Protein AF-0000000069643778 (afdb_homodimer)

Organism: Araneus ventricosus (NCBI:txid182803)

Foldseek 3Di:
DPPPPPPPPPCLVLVLPPVAPQPPEDWDAQPVNQWIWGWGFQWIWIAGSVVSDTPEIAHDGPGGWQYKAAQQVDRQWIWIAGQQAKIWIARRVVRDTDAIAGAVAGFNDKDQLANQQKIKTWHADPPDRFIWIWIFRTDRYYTDDIDTWDTGADSDPVQWDADPRRQWIWGDDDPDIDIGGDPPPPPDD/DPPPPPPPPPCLVLVLVPPAPQDPEDWDAQPVNQWIWGWGFQWIWIAGSVVSDTPEIAHDGPGGWQYKAAQQVDRQWIWIAGQQAKIWIARRVVRDTDAIFGAVAGFNDKDQLANAQKIKTWHADPPDRFIWIWIFRTDGHYTDDIDTWDTGADSDPVQWDADPRRQWIWGDDDPDIDIGGDPPPPPDD

pLDDT: mean 82.42, std 18.96, range [26.95, 98.38]

Nearest PDB structures (foldseek):
  7mqa-assembly1_LH  TM=8.526E-01  e=4.673E-12  Homo sapiens
  8qzs-assembly1_E  TM=6.516E-01  e=5.792E-07  Homo sapiens
  6sfb-assembly1_A  TM=6.453E-01  e=9.232E-05  Homo sapiens
  6v3x-assembly1_A  TM=5.520E-01  e=7.474E-05  Homo sapiens
  6u4y-assembly1_E  TM=5.369E-01  e=1.026E-04  Homo sapiens

Secondary structure (DSSP, 8-state):
--------EEEEEEEE---S---SPPPEE-TTSSEEEEEETTEEEEEETTT--EEEEEE--SS-EEEEEE-TT-TTEEEEEETTSEEEEEETTTTEEEEEEE-SS--SEEE--SSSSEEEEEEEPTTSS-EEEEEEE--SS--EEEEEEEEEE--SGGGEEEETTTTEEEEEETTEEEEEEE-------/--------EEEEEEEE---S---SPPPEE-TTSSEEEEEETTEEEEEETTT--EEEEEE--SS-EEEEEE-TT-TTEEEEEETTSEEEEEETTTTEEEEEEE-SS--SEEE--SSSSEEEEEEEPTTSS-EEEEEEE--SSS-EEEEEEEEEE--SGGGEEEETTTTEEEEEETTEEEEEEE-------

Sequence (378 aa):
MTVSKTKEIVDLKVKLRSGASVVRVRPLFSHDSKFLIIASGSDVKVHSIQSGECVHILRYHKTRVISLQENKTNHLQVFSCSDDGFVVRWDHSEGKLLQVYNLHMPASSFYIPSGDNTWFVTKKVENQDQYRLYSLISKPKRSENVQMIVSPVLPYENAIAFGSEGKFVASIHENSLTVVKLDVKVVAKMTVSKTKEIVDLKVKLRSGASVVRVRPLFSHDSKFLIIASGSDVKVHSIQSGECVHILRYHKTRVISLQENKTNHLQVFSCSDDGFVVRWDHSEGKLLQVYNLHMPASSFYIPSGDNTWFVTKKVENQDQYRLYSLISKPKRSENVQMIVSPVLPYENAIAFGSEGKFVASIHENSLTVVKLDVKVVAK

Radius of gyration: 21.03 Å; Cα contacts (8 Å, |Δi|>4): 1078; chains: 2; bounding box: 54×57×44 Å

InterPro domains:
  IPR015943 WD40/YVTN repeat-like-containing domain superfamily [G3DSA:2.130.10.10] (20-186)
  IPR036322 WD40-repeat-containing domain superfamily [SSF50978] (29-175)
  IPR053826 WD repeat-containing protein 75 [PTHR44215] (7-182)

Structure (mmCIF, N/CA/C/O backbone):
data_AF-0000000069643778-model_v1
#
loop_
_entity.id
_entity.type
_entity.pdbx_description
1 polymer 'WD repeat-containing protein 75'
#
loop_
_atom_site.group_PDB
_atom_site.id
_atom_site.type_symbol
_atom_site.label_atom_id
_atom_site.label_alt_id
_atom_site.label_comp_id
_atom_site.label_asym_id
_atom_site.label_entity_id
_atom_site.label_seq_id
_atom_site.pdbx_PDB_ins_code
_atom_site.Cartn_x
_atom_site.Cartn_y
_atom_site.Cartn_z
_atom_site.occupancy
_atom_site.B_iso_or_equiv
_atom_site.auth_seq_id
_atom_site.auth_comp_id
_atom_site.auth_asym_id
_atom_site.auth_atom_id
_atom_site.pdbx_PDB_model_num
ATOM 1 N N . MET A 1 1 ? 29.141 21.312 22.141 1 27.52 1 MET A N 1
ATOM 2 C CA . MET A 1 1 ? 29.5 20.875 20.797 1 27.52 1 MET A CA 1
ATOM 3 C C . MET A 1 1 ? 28.328 20.125 20.156 1 27.52 1 MET A C 1
ATOM 5 O O . MET A 1 1 ? 27.906 19.078 20.625 1 27.52 1 MET A O 1
ATOM 9 N N . THR A 1 2 ? 27.359 20.75 19.562 1 28.91 2 THR A N 1
ATOM 10 C CA . THR A 1 2 ? 26.062 20.25 19.094 1 28.91 2 THR A CA 1
ATOM 11 C C . THR A 1 2 ? 26.266 19.297 17.922 1 28.91 2 THR A C 1
ATOM 13 O O . THR A 1 2 ? 26.844 19.672 16.906 1 28.91 2 THR A O 1
ATOM 16 N N . VAL A 1 3 ? 26.391 18.031 18.172 1 33.66 3 VAL A N 1
ATOM 17 C CA . VAL A 1 3 ? 26.578 16.984 17.172 1 33.66 3 VAL A CA 1
ATOM 18 C C . VAL A 1 3 ? 25.5 17.094 16.094 1 33.66 3 VAL A C 1
ATOM 20 O O . VAL A 1 3 ? 24.297 17.062 16.406 1 33.66 3 VAL A O 1
ATOM 23 N N . SER A 1 4 ? 25.75 17.875 15.148 1 36.12 4 SER A N 1
ATOM 24 C CA . SER A 1 4 ? 24.891 17.969 13.984 1 36.12 4 SER A CA 1
ATOM 25 C C . SER A 1 4 ? 24.719 16.625 13.297 1 36.12 4 SER A C 1
ATOM 27 O O . SER A 1 4 ? 25.703 15.93 13.016 1 36.12 4 SER A O 1
ATOM 29 N N . LYS A 1 5 ? 23.906 15.906 13.734 1 39.22 5 LYS A N 1
ATOM 30 C CA . LYS A 1 5 ? 23.688 14.578 13.156 1 39.22 5 LYS A CA 1
ATOM 31 C C . LYS A 1 5 ? 23.484 14.664 11.648 1 39.22 5 LYS A C 1
ATOM 33 O O . LYS A 1 5 ? 22.5 15.234 11.172 1 39.22 5 LYS A O 1
ATOM 38 N N . THR A 1 6 ? 24.625 14.953 10.93 1 37.28 6 THR A N 1
ATOM 39 C CA . THR A 1 6 ? 24.547 14.906 9.469 1 37.28 6 THR A CA 1
ATOM 40 C C . THR A 1 6 ? 24.25 13.492 8.992 1 37.28 6 THR A C 1
ATOM 42 O O . THR A 1 6 ? 24.906 12.539 9.406 1 37.28 6 THR A O 1
ATOM 45 N N . LYS A 1 7 ? 23.062 13.227 8.75 1 40.62 7 LYS A N 1
ATOM 46 C CA . LYS A 1 7 ? 22.719 11.922 8.188 1 40.62 7 LYS A CA 1
ATOM 47 C C . LYS A 1 7 ? 23.578 11.602 6.969 1 40.62 7 LYS A C 1
ATOM 49 O O . LYS A 1 7 ? 23.656 12.406 6.035 1 40.62 7 LYS A O 1
ATOM 54 N N . GLU A 1 8 ? 24.781 10.938 7.227 1 39.38 8 GLU A N 1
ATOM 55 C CA . GLU A 1 8 ? 25.516 10.438 6.062 1 39.38 8 GLU A CA 1
ATOM 56 C C . GLU A 1 8 ? 24.641 9.492 5.23 1 39.38 8 GLU A C 1
ATOM 58 O O . GLU A 1 8 ? 24 8.594 5.773 1 39.38 8 GLU A O 1
ATOM 63 N N . ILE A 1 9 ? 24.078 9.992 4.184 1 40.62 9 ILE A N 1
ATOM 64 C CA . ILE A 1 9 ? 23.375 9.195 3.191 1 40.62 9 ILE A CA 1
ATOM 65 C C . ILE A 1 9 ? 24.328 8.172 2.574 1 40.62 9 ILE A C 1
ATOM 67 O O . ILE A 1 9 ? 25.359 8.547 1.999 1 40.62 9 ILE A O 1
ATOM 71 N N . VAL A 1 10 ? 24.688 7.195 3.33 1 38.62 10 VAL A N 1
ATOM 72 C CA . VAL A 1 10 ? 25.406 6.184 2.561 1 38.62 10 VAL A CA 1
ATOM 73 C C . VAL A 1 10 ? 24.578 5.773 1.345 1 38.62 10 VAL A C 1
ATOM 75 O O . VAL A 1 10 ? 23.406 5.406 1.478 1 38.62 10 VAL A O 1
ATOM 78 N N . ASP A 1 11 ? 24.844 6.418 0.23 1 44.06 11 ASP A N 1
ATOM 79 C CA . ASP A 1 11 ? 24.297 6.117 -1.089 1 44.06 11 ASP A CA 1
ATOM 80 C C . ASP A 1 11 ? 24.375 4.625 -1.395 1 44.06 11 ASP A C 1
ATOM 82 O O . ASP A 1 11 ? 25.453 4.117 -1.733 1 44.06 11 ASP A O 1
ATOM 86 N N . LEU A 1 12 ? 24.047 3.855 -0.469 1 41.75 12 LEU A N 1
ATOM 87 C CA . LEU A 1 12 ? 24.047 2.543 -1.106 1 41.75 12 LEU A CA 1
ATOM 88 C C . LEU A 1 12 ? 23.109 2.52 -2.305 1 41.75 12 LEU A C 1
ATOM 90 O O . LEU A 1 12 ? 21.875 2.555 -2.141 1 41.75 12 LEU A O 1
ATOM 94 N N . LYS A 1 13 ? 23.484 3.338 -3.246 1 47.41 13 LYS A N 1
ATOM 95 C CA . LYS A 1 13 ? 22.734 3.273 -4.5 1 47.41 13 LYS A CA 1
ATOM 96 C C . LYS A 1 13 ? 22.797 1.876 -5.109 1 47.41 13 LYS A C 1
ATOM 98 O O . LYS A 1 13 ? 23.891 1.396 -5.453 1 47.41 13 LYS A O 1
ATOM 103 N N . VAL A 1 14 ? 22.25 0.943 -4.453 1 44.56 14 VAL A N 1
ATOM 104 C CA . VAL A 1 14 ? 22.156 -0.248 -5.289 1 44.56 14 VAL A CA 1
ATOM 105 C C . VAL A 1 14 ? 21.266 0.044 -6.5 1 44.56 14 VAL A C 1
ATOM 107 O O . VAL A 1 14 ? 20.094 0.393 -6.344 1 44.56 14 VAL A O 1
ATOM 110 N N . LYS A 1 15 ? 21.875 0.834 -7.402 1 47.97 15 LYS A N 1
ATOM 111 C CA . LYS A 1 15 ? 21.141 0.974 -8.656 1 47.97 15 LYS A CA 1
ATOM 112 C C . LYS A 1 15 ? 20.891 -0.386 -9.305 1 47.97 15 LYS A C 1
ATOM 114 O O . LYS A 1 15 ? 21.844 -1.089 -9.656 1 47.97 15 LYS A O 1
ATOM 119 N N . LEU A 1 16 ? 19.984 -1.039 -8.82 1 47.06 16 LEU A N 1
ATOM 120 C CA . LEU A 1 16 ? 19.734 -2.26 -9.578 1 47.06 16 LEU A CA 1
ATOM 121 C C . LEU A 1 16 ? 19.234 -1.935 -10.984 1 47.06 16 LEU A C 1
ATOM 123 O O . LEU A 1 16 ? 18.297 -1.154 -11.148 1 47.06 16 LEU A O 1
ATOM 127 N N . ARG A 1 17 ? 20.188 -1.578 -11.891 1 42.03 17 ARG A N 1
ATOM 128 C CA . ARG A 1 17 ? 19.906 -1.324 -13.297 1 42.03 17 ARG A CA 1
ATOM 129 C C . ARG A 1 17 ? 19.016 -2.414 -13.891 1 42.03 17 ARG A C 1
ATOM 131 O O . ARG A 1 17 ? 19.484 -3.523 -14.156 1 42.03 17 ARG A O 1
ATOM 138 N N . SER A 1 18 ? 18.031 -2.736 -13.242 1 40.31 18 SER A N 1
ATOM 139 C CA . SER A 1 18 ? 17.438 -3.77 -14.078 1 40.31 18 SER A CA 1
ATOM 140 C C . SER A 1 18 ? 16.859 -3.176 -15.359 1 40.31 18 SER A C 1
ATOM 142 O O . SER A 1 18 ? 16.328 -2.059 -15.352 1 40.31 18 SER A O 1
ATOM 144 N N . GLY A 1 19 ? 17.594 -3.279 -16.469 1 38.62 19 GLY A N 1
ATOM 145 C CA . GLY A 1 19 ? 17.016 -3.066 -17.797 1 38.62 19 GLY A CA 1
ATOM 146 C C . GLY A 1 19 ? 15.531 -3.352 -17.844 1 38.62 19 GLY A C 1
ATOM 147 O O . GLY A 1 19 ? 14.914 -3.258 -18.922 1 38.62 19 GLY A O 1
ATOM 148 N N . ALA A 1 20 ? 15.094 -4.359 -17.266 1 41.16 20 ALA A N 1
ATOM 149 C CA . ALA A 1 20 ? 13.797 -4.887 -17.672 1 41.16 20 ALA A CA 1
ATOM 150 C C . ALA A 1 20 ? 12.664 -3.947 -17.266 1 41.16 20 ALA A C 1
ATOM 152 O O . ALA A 1 20 ? 12.805 -3.166 -16.328 1 41.16 20 ALA A O 1
ATOM 153 N N . SER A 1 21 ? 11.859 -3.742 -18.109 1 45.53 21 SER A N 1
ATOM 154 C CA . SER A 1 21 ? 10.555 -3.121 -17.906 1 45.53 21 SER A CA 1
ATOM 155 C C . SER A 1 21 ? 10.031 -3.383 -16.5 1 45.53 21 SER A C 1
ATOM 157 O O . SER A 1 21 ? 9.492 -4.453 -16.219 1 45.53 21 SER A O 1
ATOM 159 N N . VAL A 1 22 ? 10.977 -2.996 -15.5 1 49.66 22 VAL A N 1
ATOM 160 C CA . VAL A 1 22 ? 10.4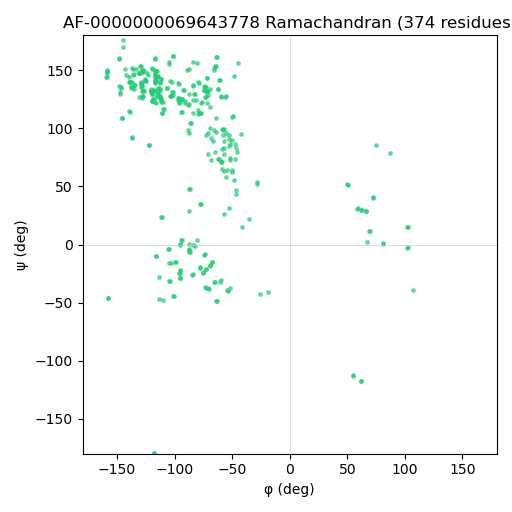22 -3.178 -14.164 1 49.66 22 VAL A CA 1
ATOM 161 C C . VAL A 1 22 ? 8.977 -2.697 -14.125 1 49.66 22 VAL A C 1
ATOM 163 O O . VAL A 1 22 ? 8.68 -1.57 -14.531 1 49.66 22 VAL A O 1
ATOM 166 N N . VAL A 1 23 ? 8.016 -3.6 -14.312 1 56.34 23 VAL A N 1
ATOM 167 C CA . VAL A 1 23 ? 6.574 -3.43 -14.188 1 56.34 23 VAL A CA 1
ATOM 168 C C . VAL A 1 23 ? 6.242 -2.729 -12.875 1 56.34 23 VAL A C 1
ATOM 170 O O . VAL A 1 23 ? 7.062 -2.709 -11.953 1 56.34 23 VAL A O 1
ATOM 173 N N . ARG A 1 24 ? 5.238 -1.881 -12.797 1 72.62 24 ARG A N 1
ATOM 174 C CA . ARG A 1 24 ? 4.586 -1.091 -11.758 1 72.62 24 ARG A CA 1
ATOM 175 C C . ARG A 1 24 ? 4.176 -1.967 -10.578 1 72.62 24 ARG A C 1
ATOM 177 O O . ARG A 1 24 ? 3.16 -1.705 -9.93 1 72.62 24 ARG A O 1
ATOM 184 N N . VAL A 1 25 ? 5.082 -3.096 -10.367 1 88.12 25 VAL A N 1
ATOM 185 C CA . VAL A 1 25 ? 4.82 -3.922 -9.188 1 88.12 25 VAL A CA 1
ATOM 186 C C . VAL A 1 25 ? 5.715 -3.477 -8.031 1 88.12 25 VAL A C 1
ATOM 188 O O . VAL A 1 25 ? 6.934 -3.385 -8.188 1 88.12 25 VAL A O 1
ATOM 191 N N . ARG A 1 26 ? 5.07 -3.211 -6.973 1 89.12 26 ARG A N 1
ATOM 192 C CA . ARG A 1 26 ? 5.82 -2.744 -5.809 1 89.12 26 ARG A CA 1
ATOM 193 C C . ARG A 1 26 ? 6.855 -3.775 -5.375 1 89.12 26 ARG A C 1
ATOM 195 O O . ARG A 1 26 ? 6.539 -4.953 -5.211 1 89.12 26 ARG A O 1
ATOM 202 N N . PRO A 1 27 ? 8.172 -3.398 -5.215 1 90.56 27 PRO A N 1
ATOM 203 C CA . PRO A 1 27 ? 9.18 -4.309 -4.664 1 90.56 27 PRO A CA 1
ATOM 204 C C . PRO A 1 27 ? 8.898 -4.691 -3.213 1 90.56 27 PRO A C 1
ATOM 206 O O . PRO A 1 27 ? 8.281 -3.92 -2.475 1 90.56 27 PRO A O 1
ATOM 209 N N . LEU A 1 28 ? 9.383 -5.848 -2.842 1 93.94 28 LEU A N 1
ATOM 210 C CA . LEU A 1 28 ? 9.188 -6.316 -1.474 1 93.94 28 LEU A CA 1
ATOM 211 C C . LEU A 1 28 ? 10.531 -6.527 -0.782 1 93.94 28 LEU A C 1
ATOM 213 O O . LEU A 1 28 ? 11.383 -7.273 -1.277 1 93.94 28 LEU A O 1
ATOM 217 N N . PHE A 1 29 ? 10.688 -5.844 0.342 1 93.75 29 PHE A N 1
ATOM 218 C CA . PHE A 1 29 ? 11.812 -6.18 1.206 1 93.75 29 PHE A CA 1
ATOM 219 C C . PHE A 1 29 ? 11.516 -7.426 2.031 1 93.75 29 PHE A C 1
ATOM 221 O O . PHE A 1 29 ? 10.391 -7.602 2.51 1 93.75 29 PHE A O 1
ATOM 228 N N . SER A 1 30 ? 12.539 -8.219 2.125 1 95.06 30 SER A N 1
ATOM 229 C CA . SER A 1 30 ? 12.391 -9.281 3.117 1 95.06 30 SER A CA 1
ATOM 230 C C . SER A 1 30 ? 12.266 -8.711 4.523 1 95.06 30 SER A C 1
ATOM 232 O O . SER A 1 30 ? 12.578 -7.535 4.75 1 95.06 30 SER A O 1
ATOM 234 N N . HIS A 1 31 ? 11.758 -9.523 5.426 1 91.69 31 HIS A N 1
ATOM 235 C CA . HIS A 1 31 ? 11.477 -9.07 6.781 1 91.69 31 HIS A CA 1
ATOM 236 C C . HIS A 1 31 ? 12.719 -8.445 7.418 1 91.69 31 HIS A C 1
ATOM 238 O O . HIS A 1 31 ? 12.625 -7.449 8.133 1 91.69 31 HIS A O 1
ATOM 244 N N . ASP A 1 32 ? 13.844 -9.016 7.18 1 90.88 32 ASP A N 1
ATOM 245 C CA . ASP A 1 32 ? 15.086 -8.523 7.777 1 90.88 32 ASP A CA 1
ATOM 246 C C . ASP A 1 32 ? 15.805 -7.562 6.84 1 90.88 32 ASP A C 1
ATOM 248 O O . ASP A 1 32 ? 16.922 -7.141 7.121 1 90.88 32 ASP A O 1
ATOM 252 N N . SER A 1 33 ? 15.188 -7.258 5.691 1 91.12 33 SER A N 1
ATOM 253 C CA . SER A 1 33 ? 15.672 -6.336 4.668 1 91.12 33 SER A CA 1
ATOM 254 C C . SER A 1 33 ? 17.031 -6.773 4.125 1 91.12 33 SER A C 1
ATOM 256 O O . SER A 1 33 ? 17.859 -5.934 3.781 1 91.12 33 SER A O 1
ATOM 258 N N . LYS A 1 34 ? 17.25 -8.031 4.109 1 91.69 34 LYS A N 1
ATOM 259 C CA . LYS A 1 34 ? 18.453 -8.578 3.484 1 91.69 34 LYS A CA 1
ATOM 260 C C . LYS A 1 34 ? 18.25 -8.773 1.984 1 91.69 34 LYS A C 1
ATOM 262 O O . LYS A 1 34 ? 19.219 -8.75 1.216 1 91.69 34 LYS A O 1
ATOM 267 N N . PHE A 1 35 ? 17.016 -8.953 1.678 1 92.81 35 PHE A N 1
ATOM 268 C CA . PHE A 1 35 ? 16.703 -9.219 0.276 1 92.81 35 PHE A CA 1
ATOM 269 C C . PHE A 1 35 ? 15.641 -8.266 -0.239 1 92.81 35 PHE A C 1
ATOM 271 O O . PHE A 1 35 ? 14.797 -7.801 0.528 1 92.81 35 PHE A O 1
ATOM 278 N N . LEU A 1 36 ? 15.734 -8.023 -1.485 1 91.94 36 LEU A N 1
ATOM 279 C CA . LEU A 1 36 ? 14.711 -7.32 -2.25 1 91.94 36 LEU A CA 1
ATOM 280 C C . LEU A 1 36 ? 14.133 -8.227 -3.332 1 91.94 36 LEU A C 1
ATOM 282 O O . LEU A 1 36 ? 14.875 -8.789 -4.137 1 91.94 36 LEU A O 1
ATOM 286 N N . ILE A 1 37 ? 12.852 -8.414 -3.289 1 93.81 37 ILE A N 1
ATOM 287 C CA . ILE A 1 37 ? 12.148 -9.258 -4.25 1 93.81 37 ILE A CA 1
ATOM 288 C C . ILE A 1 37 ? 11.414 -8.383 -5.266 1 93.81 37 ILE A C 1
ATOM 290 O O . ILE A 1 37 ? 10.625 -7.516 -4.891 1 93.81 37 ILE A O 1
ATOM 294 N N . ILE A 1 38 ? 11.641 -8.648 -6.516 1 90.88 38 ILE A N 1
ATOM 295 C CA . ILE A 1 38 ? 11.102 -7.785 -7.559 1 90.88 38 ILE A CA 1
ATOM 296 C C . ILE A 1 38 ? 10.523 -8.641 -8.688 1 90.88 38 ILE A C 1
ATOM 298 O O . ILE A 1 38 ? 11.008 -9.734 -8.953 1 90.88 38 ILE A O 1
ATOM 302 N N . ALA A 1 39 ? 9.492 -8.102 -9.242 1 91.88 39 ALA A N 1
ATOM 303 C CA . ALA A 1 39 ? 8.969 -8.695 -10.469 1 91.88 39 ALA A CA 1
ATOM 304 C C . ALA A 1 39 ? 9.719 -8.18 -11.695 1 91.88 39 ALA A C 1
ATOM 306 O O . ALA A 1 39 ? 10.016 -6.984 -11.789 1 91.88 39 ALA A O 1
ATOM 307 N N . SER A 1 40 ? 10.031 -9.023 -12.562 1 87.62 40 SER A N 1
ATOM 308 C CA . SER A 1 40 ? 10.688 -8.719 -13.836 1 87.62 40 SER A CA 1
ATOM 309 C C . SER A 1 40 ? 10.062 -9.508 -14.977 1 87.62 40 SER A C 1
ATOM 311 O O . SER A 1 40 ? 10.555 -10.586 -15.328 1 87.62 40 SER A O 1
ATOM 313 N N . GLY A 1 41 ? 9.062 -8.883 -15.617 1 87.81 41 GLY A N 1
ATOM 314 C CA . GLY A 1 41 ? 8.289 -9.656 -16.578 1 87.81 41 GLY A CA 1
ATOM 315 C C . GLY A 1 41 ? 7.566 -10.836 -15.953 1 87.81 41 GLY A C 1
ATOM 316 O O . GLY A 1 41 ? 6.742 -10.656 -15.055 1 87.81 41 GLY A O 1
ATOM 317 N N . SER A 1 42 ? 8 -12.008 -16.469 1 93.75 42 SER A N 1
ATOM 318 C CA . SER A 1 42 ? 7.363 -13.219 -15.945 1 93.75 42 SER A CA 1
ATOM 319 C C . SER A 1 42 ? 8.188 -13.836 -14.82 1 93.75 42 SER A C 1
ATOM 321 O O . SER A 1 42 ? 7.77 -14.82 -14.211 1 93.75 42 SER A O 1
ATOM 323 N N . ASP A 1 43 ? 9.289 -13.219 -14.5 1 93.44 43 ASP A N 1
ATOM 324 C CA . ASP A 1 43 ? 10.164 -13.766 -13.461 1 93.44 43 ASP A CA 1
ATOM 325 C C . ASP A 1 43 ? 10.047 -12.961 -12.164 1 93.44 43 ASP A C 1
ATOM 327 O O . ASP A 1 43 ? 9.602 -11.812 -12.18 1 93.44 43 ASP A O 1
ATOM 331 N N . VAL A 1 44 ? 10.391 -13.633 -11.125 1 95.06 44 VAL A N 1
ATOM 332 C CA . VAL A 1 44 ? 10.617 -12.984 -9.836 1 95.06 44 VAL A CA 1
ATOM 333 C C . VAL A 1 44 ? 12.094 -13.086 -9.469 1 95.06 44 VAL A C 1
ATOM 335 O O . VAL A 1 44 ? 12.68 -14.164 -9.508 1 95.06 44 VAL A O 1
ATOM 338 N N . LYS A 1 45 ? 12.641 -11.969 -9.195 1 92.31 45 LYS A N 1
ATOM 339 C CA . LYS A 1 45 ? 14.062 -11.938 -8.875 1 92.31 45 LYS A CA 1
ATOM 340 C C . LYS A 1 45 ? 14.289 -11.555 -7.41 1 92.31 45 LYS A C 1
ATOM 342 O O . LYS A 1 45 ? 13.609 -10.664 -6.887 1 92.31 45 LYS A O 1
ATOM 347 N N . VAL A 1 46 ? 15.219 -12.258 -6.852 1 94.38 46 VAL A N 1
ATOM 348 C CA . VAL A 1 46 ? 15.633 -11.977 -5.48 1 94.38 46 VAL A CA 1
ATOM 349 C C . VAL A 1 46 ? 17.031 -11.383 -5.473 1 94.38 46 VAL A C 1
ATOM 351 O O . VAL A 1 46 ? 17.984 -12 -5.965 1 94.38 46 VAL A O 1
ATOM 354 N N . HIS A 1 47 ? 17.156 -10.203 -4.914 1 90.12 47 HIS A N 1
ATOM 355 C CA . HIS A 1 47 ? 18.438 -9.516 -4.859 1 90.12 47 HIS A CA 1
ATOM 356 C C . HIS A 1 47 ? 18.938 -9.383 -3.422 1 90.12 47 HIS A C 1
ATOM 358 O O . HIS A 1 47 ? 18.156 -9.062 -2.521 1 90.12 47 HIS A O 1
ATOM 364 N N . SER A 1 48 ? 20.219 -9.68 -3.246 1 88.62 48 SER A N 1
ATOM 365 C CA . SER A 1 48 ? 20.844 -9.336 -1.973 1 88.62 48 SER A CA 1
ATOM 366 C C . SER A 1 48 ? 21.062 -7.836 -1.849 1 88.62 48 SER A C 1
ATOM 368 O O . SER A 1 48 ? 21.656 -7.219 -2.734 1 88.62 48 SER A O 1
ATOM 370 N N . ILE A 1 49 ? 20.609 -7.273 -0.816 1 84.38 49 ILE A N 1
ATOM 371 C CA . ILE A 1 49 ? 20.781 -5.84 -0.608 1 84.38 49 ILE A CA 1
ATOM 372 C C . ILE A 1 49 ? 22.25 -5.535 -0.304 1 84.38 49 ILE A C 1
ATOM 374 O O . ILE A 1 49 ? 22.781 -4.508 -0.736 1 84.38 49 ILE A O 1
ATOM 378 N N . GLN A 1 50 ? 22.859 -6.34 0.387 1 82.5 50 GLN A N 1
ATOM 379 C CA . GLN A 1 50 ? 24.25 -6.148 0.795 1 82.5 50 GLN A CA 1
ATOM 380 C C . GLN A 1 50 ? 25.188 -6.148 -0.412 1 82.5 50 GLN A C 1
ATOM 382 O O . GLN A 1 50 ? 26 -5.242 -0.568 1 82.5 50 GLN A O 1
ATOM 387 N N . SER A 1 51 ? 25.016 -7.137 -1.262 1 81 51 SER A N 1
ATOM 388 C CA . SER A 1 51 ? 25.938 -7.285 -2.385 1 81 51 SER A CA 1
ATOM 389 C C . SER A 1 51 ? 25.391 -6.617 -3.641 1 81 51 SER A C 1
ATOM 391 O O . SER A 1 51 ? 26.141 -6.336 -4.578 1 81 51 SER A O 1
ATOM 393 N N . GLY A 1 52 ? 24.109 -6.453 -3.668 1 78.62 52 GLY A N 1
ATOM 394 C CA . GLY A 1 52 ? 23.453 -5.922 -4.859 1 78.62 52 GLY A CA 1
ATOM 395 C C . GLY A 1 52 ? 23.234 -6.969 -5.934 1 78.62 52 GLY A C 1
ATOM 396 O O . GLY A 1 52 ? 22.609 -6.691 -6.957 1 78.62 52 GLY A O 1
ATOM 397 N N . GLU A 1 53 ? 23.625 -8.172 -5.688 1 84.88 53 GLU A N 1
ATOM 398 C CA . GLU A 1 53 ? 23.547 -9.227 -6.695 1 84.88 53 GLU A CA 1
ATOM 399 C C . GLU A 1 53 ? 22.188 -9.922 -6.676 1 84.88 53 GLU A C 1
ATOM 401 O O . GLU A 1 53 ? 21.562 -10.039 -5.621 1 84.88 53 GLU A O 1
ATOM 406 N N . CYS A 1 54 ? 21.828 -10.414 -7.859 1 89.19 54 CYS A N 1
ATOM 407 C CA . CYS A 1 54 ? 20.656 -11.289 -7.957 1 89.19 54 CYS A CA 1
ATOM 408 C C . CYS A 1 54 ? 21 -12.695 -7.484 1 89.19 54 CYS A C 1
ATOM 410 O O . CYS A 1 54 ? 21.766 -13.406 -8.133 1 89.19 54 CYS A O 1
ATOM 412 N N . VAL A 1 55 ? 20.453 -13.148 -6.406 1 94.44 55 VAL A N 1
ATOM 413 C CA . VAL A 1 55 ? 20.859 -14.406 -5.797 1 94.44 55 VAL A CA 1
ATOM 414 C C . VAL A 1 55 ? 19.938 -15.531 -6.266 1 94.44 55 VAL A C 1
ATOM 416 O O . VAL A 1 55 ? 20.328 -16.703 -6.293 1 94.44 55 VAL A O 1
ATOM 419 N N . HIS A 1 56 ? 18.641 -15.234 -6.609 1 96.62 56 HIS A N 1
ATOM 420 C CA . HIS A 1 56 ? 17.703 -16.203 -7.156 1 96.62 56 HIS A CA 1
ATOM 421 C C . HIS A 1 56 ? 16.875 -15.602 -8.281 1 96.62 56 HIS A C 1
ATOM 423 O O . HIS A 1 56 ? 16.484 -14.43 -8.219 1 96.62 56 HIS A O 1
ATOM 429 N N . ILE A 1 57 ? 16.656 -16.375 -9.312 1 95.5 57 ILE A N 1
ATOM 430 C CA . ILE A 1 57 ? 15.609 -16.109 -10.297 1 95.5 57 ILE A CA 1
ATOM 431 C C . ILE A 1 57 ? 14.516 -17.172 -10.172 1 95.5 57 ILE A C 1
ATOM 433 O O . ILE A 1 57 ? 14.766 -18.359 -10.406 1 95.5 57 ILE A O 1
ATOM 437 N N . LEU A 1 58 ? 13.391 -16.734 -9.766 1 97.69 58 LEU A N 1
ATOM 438 C CA . LEU A 1 58 ? 12.242 -17.609 -9.562 1 97.69 58 LEU A CA 1
ATOM 439 C C . LEU A 1 58 ? 11.359 -17.656 -10.805 1 97.69 58 LEU A C 1
ATOM 441 O O . LEU A 1 58 ? 10.711 -16.656 -11.133 1 97.69 58 LEU A O 1
ATOM 445 N N . ARG A 1 59 ? 11.344 -18.875 -11.398 1 97.56 59 ARG A N 1
ATOM 446 C CA . ARG A 1 59 ? 10.664 -18.984 -12.688 1 97.56 59 ARG A CA 1
ATOM 447 C C . ARG A 1 59 ? 9.508 -19.969 -12.609 1 97.56 59 ARG A C 1
ATOM 449 O O . ARG A 1 59 ? 9.688 -21.109 -12.18 1 97.56 59 ARG A O 1
ATOM 456 N N . TYR A 1 60 ? 8.367 -19.5 -12.984 1 98.06 60 TYR A N 1
ATOM 457 C CA . TYR A 1 60 ? 7.195 -20.344 -13.18 1 98.06 60 TYR A CA 1
ATOM 458 C C . TYR A 1 60 ? 6.191 -19.688 -14.109 1 98.06 60 TYR A C 1
ATOM 460 O O . TYR A 1 60 ? 5.637 -20.328 -15 1 98.06 60 TYR A O 1
ATOM 468 N N . HIS A 1 61 ? 5.93 -18.438 -13.883 1 97.25 61 HIS A N 1
ATOM 469 C CA . HIS A 1 61 ? 4.898 -17.703 -14.617 1 97.25 61 HIS A CA 1
ATOM 470 C C . HIS A 1 61 ? 5.219 -17.656 -16.109 1 97.25 61 HIS A C 1
ATOM 472 O O . HIS A 1 61 ? 6.379 -17.5 -16.5 1 97.25 61 HIS A O 1
ATOM 478 N N . LYS A 1 62 ? 4.246 -17.766 -16.906 1 97.06 62 LYS A N 1
ATOM 479 C CA . LYS A 1 62 ? 4.379 -17.672 -18.359 1 97.06 62 LYS A CA 1
ATOM 480 C C . LYS A 1 62 ? 4.051 -16.266 -18.844 1 97.06 62 LYS A C 1
ATOM 482 O O . LYS A 1 62 ? 4.434 -15.883 -19.953 1 97.06 62 LYS A O 1
ATOM 487 N N . THR A 1 63 ? 3.289 -15.594 -18.094 1 95.62 63 THR A N 1
ATOM 488 C CA . THR A 1 63 ? 2.906 -14.227 -18.406 1 95.62 63 THR A CA 1
ATOM 489 C C . THR A 1 63 ? 3.393 -13.258 -17.328 1 95.62 63 THR A C 1
ATOM 491 O O . THR A 1 63 ? 4.055 -13.672 -16.375 1 95.62 63 THR A O 1
ATOM 494 N N . ARG A 1 64 ? 3.102 -12.039 -17.5 1 93.06 64 ARG A N 1
ATOM 495 C CA . ARG A 1 64 ? 3.621 -10.969 -16.656 1 93.06 64 ARG A CA 1
ATOM 496 C C . ARG A 1 64 ? 3.156 -11.141 -15.211 1 93.06 64 ARG A C 1
ATOM 498 O O . ARG A 1 64 ? 1.972 -11.367 -14.953 1 93.06 64 ARG A O 1
ATOM 505 N N . VAL A 1 65 ? 4.121 -10.984 -14.25 1 95.12 65 VAL A N 1
ATOM 506 C CA . VAL A 1 65 ? 3.793 -10.922 -12.828 1 95.12 65 VAL A CA 1
ATOM 507 C C . VAL A 1 65 ? 3.166 -9.57 -12.508 1 95.12 65 VAL A C 1
ATOM 509 O O . VAL A 1 65 ? 3.703 -8.523 -12.883 1 95.12 65 VAL A O 1
ATOM 512 N N . ILE A 1 66 ? 2.025 -9.57 -11.758 1 93.19 66 ILE A N 1
ATOM 513 C CA . ILE A 1 66 ? 1.297 -8.32 -11.555 1 93.19 66 ILE A CA 1
ATOM 514 C C . ILE A 1 66 ? 1.299 -7.957 -10.078 1 93.19 66 ILE A C 1
ATOM 516 O O . ILE A 1 66 ? 0.902 -6.852 -9.703 1 93.19 66 ILE A O 1
ATOM 520 N N . SER A 1 67 ? 1.719 -8.836 -9.289 1 94.56 67 SER A N 1
ATOM 521 C CA . SER A 1 67 ? 1.692 -8.539 -7.855 1 94.56 67 SER A CA 1
ATOM 522 C C . SER A 1 67 ? 2.668 -9.43 -7.094 1 94.56 67 SER A C 1
ATOM 524 O O . SER A 1 67 ? 2.863 -10.594 -7.449 1 94.56 67 SER A O 1
ATOM 526 N N . LEU A 1 68 ? 3.281 -8.906 -6.082 1 95.56 68 LEU A N 1
ATOM 527 C CA . LEU A 1 68 ? 4.051 -9.594 -5.051 1 95.56 68 LEU A CA 1
ATOM 528 C C . LEU A 1 68 ? 3.443 -9.352 -3.672 1 95.56 68 LEU A C 1
ATOM 530 O O . LEU A 1 68 ? 3.105 -8.219 -3.328 1 95.56 68 LEU A O 1
ATOM 534 N N . GLN A 1 69 ? 3.229 -10.406 -2.943 1 96.31 69 GLN A N 1
ATOM 535 C CA . GLN A 1 69 ? 2.648 -10.297 -1.608 1 96.31 69 GLN A CA 1
ATOM 536 C C . GLN A 1 69 ? 3.484 -11.047 -0.58 1 96.31 69 GLN A C 1
ATOM 538 O O . GLN A 1 69 ? 3.975 -12.148 -0.855 1 96.31 69 GLN A O 1
ATOM 543 N N . GLU A 1 70 ? 3.621 -10.414 0.573 1 95.06 70 GLU A N 1
ATOM 544 C CA . GLU A 1 70 ? 4.266 -11.109 1.684 1 95.06 70 GLU A CA 1
ATOM 545 C C . GLU A 1 70 ? 3.365 -12.203 2.244 1 95.06 70 GLU A C 1
ATOM 547 O O . GLU A 1 70 ? 2.139 -12.062 2.254 1 95.06 70 GLU A O 1
ATOM 552 N N . ASN A 1 71 ? 4.027 -13.289 2.635 1 96.06 71 ASN A N 1
ATOM 553 C CA . ASN A 1 71 ? 3.316 -14.25 3.469 1 96.06 71 ASN A CA 1
ATOM 554 C C . ASN A 1 71 ? 3.258 -13.789 4.926 1 96.06 71 ASN A C 1
ATOM 556 O O . ASN A 1 71 ? 4.281 -13.758 5.609 1 96.06 71 ASN A O 1
ATOM 560 N N . LYS A 1 72 ? 2.047 -13.484 5.344 1 92 72 LYS A N 1
ATOM 561 C CA . LYS A 1 72 ? 1.859 -12.883 6.66 1 92 72 LYS A CA 1
ATOM 562 C C . LYS A 1 72 ? 2.158 -13.883 7.773 1 92 72 LYS A C 1
ATOM 564 O O . LYS A 1 72 ? 2.418 -13.484 8.914 1 92 72 LYS A O 1
ATOM 569 N N . THR A 1 73 ? 2.172 -15.102 7.48 1 93.75 73 THR A N 1
ATOM 570 C CA . THR A 1 73 ? 2.346 -16.125 8.508 1 93.75 73 THR A CA 1
ATOM 571 C C . THR A 1 73 ? 3.758 -16.703 8.461 1 93.75 73 THR A C 1
ATOM 573 O O . THR A 1 73 ? 4.184 -17.391 9.391 1 93.75 73 THR A O 1
ATOM 576 N N . ASN A 1 74 ? 4.465 -16.484 7.402 1 95.88 74 ASN A N 1
ATOM 577 C CA . ASN A 1 74 ? 5.828 -16.969 7.246 1 95.88 74 ASN A CA 1
ATOM 578 C C . ASN A 1 74 ? 6.691 -16 6.449 1 95.88 74 ASN A C 1
ATOM 580 O O . ASN A 1 74 ? 6.629 -15.977 5.219 1 95.88 74 ASN A O 1
ATOM 584 N N . HIS A 1 75 ? 7.586 -15.359 7.066 1 95.25 75 HIS A N 1
ATOM 585 C CA . HIS A 1 75 ? 8.336 -14.25 6.488 1 95.25 75 HIS A CA 1
ATOM 586 C C . HIS A 1 75 ? 9.359 -14.75 5.477 1 95.25 75 HIS A C 1
ATOM 588 O O . HIS A 1 75 ? 9.945 -13.953 4.734 1 95.25 75 HIS A O 1
ATOM 594 N N . LEU A 1 76 ? 9.562 -15.984 5.375 1 96.56 76 LEU A N 1
ATOM 595 C CA . LEU A 1 76 ? 10.516 -16.531 4.418 1 96.56 76 LEU A CA 1
ATOM 596 C C . LEU A 1 76 ? 9.852 -16.766 3.064 1 96.56 76 LEU A C 1
ATOM 598 O O . LEU A 1 76 ? 10.523 -17.109 2.088 1 96.56 76 LEU A O 1
ATOM 602 N N . GLN A 1 77 ? 8.609 -16.562 3.076 1 97.31 77 GLN A N 1
ATOM 603 C CA . GLN A 1 77 ? 7.852 -16.906 1.873 1 97.31 77 GLN A CA 1
ATOM 604 C C . GLN A 1 77 ? 7.219 -15.656 1.263 1 97.31 77 GLN A C 1
ATOM 606 O O . GLN A 1 77 ? 6.914 -14.695 1.974 1 97.31 77 GLN A O 1
ATOM 611 N N . VAL A 1 78 ? 7.055 -15.656 -0.029 1 97.44 78 VAL A N 1
ATOM 612 C CA . VAL A 1 78 ? 6.391 -14.594 -0.776 1 97.44 78 VAL A CA 1
ATOM 613 C C . VAL A 1 78 ? 5.457 -15.195 -1.821 1 97.44 78 VAL A C 1
ATOM 615 O O . VAL A 1 78 ? 5.66 -16.328 -2.258 1 97.44 78 VAL A O 1
ATOM 618 N N . PHE A 1 79 ? 4.418 -14.484 -2.154 1 97.31 79 PHE A N 1
ATOM 619 C CA . PHE A 1 79 ? 3.502 -14.867 -3.223 1 97.31 79 PHE A CA 1
ATOM 620 C C . PHE A 1 79 ? 3.697 -13.977 -4.445 1 97.31 79 PHE A C 1
ATOM 622 O O . PHE A 1 79 ? 3.887 -12.766 -4.316 1 97.31 79 PHE A O 1
ATOM 629 N N . SER A 1 80 ? 3.74 -14.562 -5.555 1 97.12 80 SER A N 1
ATOM 630 C CA . SER A 1 80 ? 3.637 -13.836 -6.812 1 97.12 80 SER A CA 1
ATOM 631 C C . SER A 1 80 ? 2.365 -14.211 -7.57 1 97.12 80 SER A C 1
ATOM 633 O O . SER A 1 80 ? 1.907 -15.352 -7.492 1 97.12 80 SER A O 1
ATOM 635 N N . CYS A 1 81 ? 1.782 -13.242 -8.25 1 96.69 81 CYS A N 1
ATOM 636 C CA . CYS A 1 81 ? 0.598 -13.461 -9.07 1 96.69 81 CYS A CA 1
ATOM 637 C C . CYS A 1 81 ? 0.816 -12.938 -10.484 1 96.69 81 CYS A C 1
ATOM 639 O O . CYS A 1 81 ? 1.302 -11.82 -10.672 1 96.69 81 CYS A O 1
ATOM 641 N N . SER A 1 82 ? 0.469 -13.75 -11.445 1 96.31 82 SER A N 1
ATOM 642 C CA . SER A 1 82 ? 0.556 -13.328 -12.844 1 96.31 82 SER A CA 1
ATOM 643 C C . SER A 1 82 ? -0.815 -12.945 -13.391 1 96.31 82 SER A C 1
ATOM 645 O O . SER A 1 82 ? -1.84 -13.234 -12.766 1 96.31 82 SER A O 1
ATOM 647 N N . ASP A 1 83 ? -0.805 -12.195 -14.531 1 95.5 83 ASP A N 1
ATOM 648 C CA . ASP A 1 83 ? -2.037 -11.633 -15.07 1 95.5 83 ASP A CA 1
ATOM 649 C C . ASP A 1 83 ? -2.969 -12.727 -15.578 1 95.5 83 ASP A C 1
ATOM 651 O O . ASP A 1 83 ? -4.164 -12.492 -15.773 1 95.5 83 ASP A O 1
ATOM 655 N N . ASP A 1 84 ? -2.516 -14.016 -15.789 1 95.88 84 ASP A N 1
ATOM 656 C CA . ASP A 1 84 ? -3.375 -15.125 -16.188 1 95.88 84 ASP A CA 1
ATOM 657 C C . ASP A 1 84 ? -3.982 -15.82 -14.969 1 95.88 84 ASP A C 1
ATOM 659 O O . ASP A 1 84 ? -4.73 -16.781 -15.102 1 95.88 84 ASP A O 1
ATOM 663 N N . GLY A 1 85 ? -3.648 -15.438 -13.797 1 95.25 85 GLY A N 1
ATOM 664 C CA . GLY A 1 85 ? -4.367 -15.875 -12.609 1 95.25 85 GLY A CA 1
ATOM 665 C C . GLY A 1 85 ? -3.648 -16.969 -11.844 1 95.25 85 GLY A C 1
ATOM 666 O O . GLY A 1 85 ? -4.242 -17.625 -10.992 1 95.25 85 GLY A O 1
ATOM 667 N N . PHE A 1 86 ? -2.404 -17.172 -12.117 1 96.5 86 PHE A N 1
ATOM 668 C CA . PHE A 1 86 ? -1.63 -18.125 -11.328 1 96.5 86 PHE A CA 1
ATOM 669 C C . PHE A 1 86 ? -0.918 -17.422 -10.18 1 96.5 86 PHE A C 1
ATOM 671 O O . PHE A 1 86 ? -0.342 -16.359 -10.359 1 96.5 86 PHE A O 1
ATOM 678 N N . VAL A 1 87 ? -1.049 -18.031 -9.031 1 96.81 87 VAL A N 1
ATOM 679 C CA . VAL A 1 87 ? -0.355 -17.578 -7.836 1 96.81 87 VAL A CA 1
ATOM 680 C C . VAL A 1 87 ? 0.664 -18.625 -7.391 1 96.81 87 VAL A C 1
ATOM 682 O O . VAL A 1 87 ? 0.349 -19.812 -7.32 1 96.81 87 VAL A O 1
ATOM 685 N N . VAL A 1 88 ? 1.846 -18.141 -7.164 1 97.94 88 VAL A N 1
ATOM 686 C CA . VAL A 1 88 ? 2.896 -19.062 -6.742 1 97.94 88 VAL A CA 1
ATOM 687 C C . VAL A 1 88 ? 3.432 -18.656 -5.375 1 97.94 88 VAL A C 1
ATOM 689 O O . VAL A 1 88 ? 3.707 -17.469 -5.141 1 97.94 88 VAL A O 1
ATOM 692 N N . ARG A 1 89 ? 3.525 -19.594 -4.5 1 97.69 89 ARG A N 1
ATOM 693 C CA . ARG A 1 89 ? 4.199 -19.422 -3.215 1 97.69 89 ARG A CA 1
ATOM 694 C C . ARG A 1 89 ? 5.656 -19.859 -3.301 1 97.69 89 ARG A C 1
ATOM 696 O O . ARG A 1 89 ? 5.949 -20.984 -3.697 1 97.69 89 ARG A O 1
ATOM 703 N N . TRP A 1 90 ? 6.52 -18.938 -2.912 1 98.38 90 TRP A N 1
ATOM 704 C CA . TRP A 1 90 ? 7.953 -19.172 -3.016 1 98.38 90 TRP A CA 1
ATOM 705 C C . TRP A 1 90 ? 8.609 -19.172 -1.637 1 98.38 90 TRP A C 1
ATOM 707 O O . TRP A 1 90 ? 8.188 -18.422 -0.75 1 98.38 90 TRP A O 1
ATOM 717 N N . ASP A 1 91 ? 9.625 -20 -1.49 1 98.31 91 ASP A N 1
ATOM 718 C CA . ASP A 1 91 ? 10.672 -19.703 -0.517 1 98.31 91 ASP A CA 1
ATOM 719 C C . ASP A 1 91 ? 11.742 -18.797 -1.118 1 98.31 91 ASP A C 1
ATOM 721 O O . ASP A 1 91 ? 12.562 -19.25 -1.924 1 98.31 91 ASP A O 1
ATOM 725 N N . HIS A 1 92 ? 11.742 -17.516 -0.75 1 96.31 92 HIS A N 1
ATOM 726 C CA . HIS A 1 92 ? 12.633 -16.578 -1.433 1 96.31 92 HIS A CA 1
ATOM 727 C C . HIS A 1 92 ? 14.07 -16.75 -0.968 1 96.31 92 HIS A C 1
ATOM 729 O O . HIS A 1 92 ? 15.008 -16.344 -1.664 1 96.31 92 HIS A O 1
ATOM 735 N N . SER A 1 93 ? 14.297 -17.281 0.212 1 95 93 SER A N 1
ATOM 736 C CA . SER A 1 93 ? 15.641 -17.484 0.741 1 95 93 SER A CA 1
ATOM 737 C C . SER A 1 93 ? 16.344 -18.641 0.042 1 95 93 SER A C 1
ATOM 739 O O . SER A 1 93 ? 17.547 -18.547 -0.254 1 95 93 SER A O 1
ATOM 741 N N . GLU A 1 94 ? 15.609 -19.656 -0.285 1 96.81 94 GLU A N 1
ATOM 742 C CA . GLU A 1 94 ? 16.188 -20.844 -0.929 1 96.81 94 GLU A CA 1
ATOM 743 C C . GLU A 1 94 ? 15.953 -20.812 -2.438 1 96.81 94 GLU A C 1
ATOM 745 O O . GLU A 1 94 ? 16.547 -21.609 -3.176 1 96.81 94 GLU A O 1
ATOM 750 N N . GLY A 1 95 ? 15.094 -20 -2.84 1 97.56 95 GLY A N 1
ATOM 751 C CA . GLY A 1 95 ? 14.766 -19.922 -4.254 1 97.56 95 GLY A CA 1
ATOM 752 C C . GLY A 1 95 ? 13.961 -21.109 -4.746 1 97.56 95 GLY A C 1
ATOM 753 O O . GLY A 1 95 ? 14.195 -21.625 -5.84 1 97.56 95 GLY A O 1
ATOM 754 N N . LYS A 1 96 ? 13.008 -21.531 -3.922 1 98 96 LYS A N 1
ATOM 755 C CA . LYS A 1 96 ? 12.258 -22.734 -4.23 1 98 96 LYS A CA 1
ATOM 756 C C . LYS A 1 96 ? 10.781 -22.438 -4.445 1 98 96 LYS A C 1
ATOM 758 O O . LYS A 1 96 ? 10.195 -21.641 -3.713 1 98 96 LYS A O 1
ATOM 763 N N . LEU A 1 97 ? 10.258 -23.109 -5.43 1 98.38 97 LEU A N 1
ATOM 764 C CA . LEU A 1 97 ? 8.812 -23.125 -5.629 1 98.38 97 LEU A CA 1
ATOM 765 C C . LEU A 1 97 ? 8.133 -24.062 -4.629 1 98.38 97 LEU A C 1
ATOM 767 O O . LEU A 1 97 ? 8.469 -25.234 -4.547 1 98.38 97 LEU A O 1
ATOM 771 N N . LEU A 1 98 ? 7.234 -23.578 -3.842 1 97.62 98 LEU A N 1
ATOM 772 C CA . LEU A 1 98 ? 6.602 -24.359 -2.789 1 97.62 98 LEU A CA 1
ATOM 773 C C . LEU A 1 98 ? 5.227 -24.844 -3.225 1 97.62 98 LEU A C 1
ATOM 775 O O . LEU A 1 98 ? 4.855 -26 -2.965 1 97.62 98 LEU A O 1
ATOM 779 N N . GLN A 1 99 ? 4.465 -24.016 -3.818 1 96.81 99 GLN A N 1
ATOM 780 C CA . GLN A 1 99 ? 3.088 -24.344 -4.172 1 96.81 99 GLN A CA 1
ATOM 781 C C . GLN A 1 99 ? 2.572 -23.438 -5.285 1 96.81 99 GLN A C 1
ATOM 783 O O . GLN A 1 99 ? 2.92 -22.266 -5.348 1 96.81 99 GLN A O 1
ATOM 788 N N . VAL A 1 100 ? 1.688 -23.984 -6.113 1 96.56 100 VAL A N 1
ATOM 789 C CA . VAL A 1 100 ? 1.043 -23.219 -7.18 1 96.56 100 VAL A CA 1
ATOM 790 C C . VAL A 1 100 ? -0.47 -23.234 -6.977 1 96.56 100 VAL A C 1
ATOM 792 O O . VAL A 1 100 ? -1.055 -24.266 -6.656 1 96.56 100 VAL A O 1
ATOM 795 N N . TYR A 1 101 ? -1.073 -22.062 -7.109 1 94.94 101 TYR A N 1
ATOM 796 C CA . TYR A 1 101 ? -2.523 -21.891 -7.055 1 94.94 101 TYR A CA 1
ATOM 797 C C . TYR A 1 101 ? -3.064 -21.375 -8.383 1 94.94 101 TYR A C 1
ATOM 799 O O . TYR A 1 101 ? -2.438 -20.531 -9.023 1 94.94 101 TYR A O 1
ATOM 807 N N . ASN A 1 102 ? -4.137 -21.906 -8.734 1 94.5 102 ASN A N 1
ATOM 808 C CA . ASN A 1 102 ? -4.855 -21.406 -9.906 1 94.5 102 ASN A CA 1
ATOM 809 C C . ASN A 1 102 ? -6.145 -20.688 -9.508 1 94.5 102 ASN A C 1
ATOM 811 O O . ASN A 1 102 ? -7.055 -21.312 -8.953 1 94.5 102 ASN A O 1
ATOM 815 N N . LEU A 1 103 ? -6.211 -19.375 -9.812 1 93.19 103 LEU A N 1
ATOM 816 C CA . LEU A 1 103 ? -7.398 -18.594 -9.469 1 93.19 103 LEU A CA 1
ATOM 817 C C . LEU A 1 103 ? -8.523 -18.859 -10.461 1 93.19 103 LEU A C 1
ATOM 819 O O . LEU A 1 103 ? -9.68 -18.516 -10.195 1 93.19 103 LEU A O 1
ATOM 823 N N . HIS A 1 104 ? -8.227 -19.375 -11.664 1 91.56 104 HIS A N 1
ATOM 824 C CA . HIS A 1 104 ? -9.156 -19.734 -12.727 1 91.56 104 HIS A CA 1
ATOM 825 C C . HIS A 1 104 ? -9.844 -18.5 -13.297 1 91.56 104 HIS A C 1
ATOM 827 O O . HIS A 1 104 ? -11.023 -18.547 -13.648 1 91.56 104 HIS A O 1
ATOM 833 N N . MET A 1 105 ? -9.156 -17.375 -13.227 1 92 105 MET A N 1
ATOM 834 C CA . MET A 1 105 ? -9.562 -16.109 -13.836 1 92 105 MET A CA 1
ATOM 835 C C . MET A 1 105 ? -8.367 -15.18 -14.023 1 92 105 MET A C 1
ATOM 837 O O . MET A 1 105 ? -7.406 -15.234 -13.258 1 92 105 MET A O 1
ATOM 841 N N . PRO A 1 106 ? -8.492 -14.367 -15.062 1 94.5 106 PRO A N 1
ATOM 842 C CA . PRO A 1 106 ? -7.434 -13.367 -15.18 1 94.5 106 PRO A CA 1
ATOM 843 C C . PRO A 1 106 ? -7.445 -12.359 -14.039 1 94.5 106 PRO A C 1
ATOM 845 O O . PRO A 1 106 ? -8.5 -12.102 -13.445 1 94.5 106 PRO A O 1
ATOM 848 N N . ALA A 1 107 ? -6.316 -11.836 -13.734 1 95.06 107 ALA A N 1
ATOM 849 C CA . ALA A 1 107 ? -6.195 -10.914 -12.602 1 95.06 107 ALA A CA 1
ATOM 850 C C . ALA A 1 107 ? -5.555 -9.602 -13.039 1 95.06 107 ALA A C 1
ATOM 852 O O . ALA A 1 107 ? -4.621 -9.594 -13.844 1 95.06 107 ALA A O 1
ATOM 853 N N . SER A 1 108 ? -6.039 -8.492 -12.508 1 94.06 108 SER A N 1
ATOM 854 C CA . SER A 1 108 ? -5.449 -7.172 -12.703 1 94.06 108 SER A CA 1
ATOM 855 C C . SER A 1 108 ? -4.684 -6.723 -11.461 1 94.06 108 SER A C 1
ATOM 857 O O . SER A 1 108 ? -3.746 -5.93 -11.562 1 94.06 108 SER A O 1
ATOM 859 N N . SER A 1 109 ? -5.102 -7.113 -10.344 1 94.25 109 SER A N 1
ATOM 860 C CA . SER A 1 109 ? -4.402 -6.926 -9.07 1 94.25 109 SER A CA 1
ATOM 861 C C . SER A 1 109 ? -4.691 -8.07 -8.109 1 94.25 109 SER A C 1
ATOM 863 O O . SER A 1 109 ? -5.617 -8.859 -8.328 1 94.25 109 SER A O 1
ATOM 865 N N . PHE A 1 110 ? -3.889 -8.25 -7.156 1 95 110 PHE A N 1
ATOM 866 C CA . PHE A 1 110 ? -3.951 -9.375 -6.23 1 95 110 PHE A CA 1
ATOM 867 C C . PHE A 1 110 ? -3.488 -8.953 -4.84 1 95 110 PHE A C 1
ATOM 869 O O . PHE A 1 110 ? -2.48 -8.258 -4.695 1 95 110 PHE A O 1
ATOM 876 N N . TYR A 1 111 ? -4.277 -9.398 -3.777 1 95.31 111 TYR A N 1
ATOM 877 C CA . TYR A 1 111 ? -3.992 -8.969 -2.414 1 95.31 111 TYR A CA 1
ATOM 878 C C . TYR A 1 111 ? -4.168 -10.117 -1.43 1 95.31 111 TYR A C 1
ATOM 880 O O . TYR A 1 111 ? -5.098 -10.914 -1.556 1 95.31 111 TYR A O 1
ATOM 888 N N . ILE A 1 112 ? -3.277 -10.188 -0.472 1 95.19 112 ILE A N 1
ATOM 889 C CA . ILE A 1 112 ? -3.371 -11.078 0.68 1 95.19 112 ILE A CA 1
ATOM 890 C C . ILE A 1 112 ? -3.342 -10.258 1.969 1 95.19 112 ILE A C 1
ATOM 892 O O . ILE A 1 112 ? -2.283 -10.086 2.58 1 95.19 112 ILE A O 1
ATOM 896 N N . PRO A 1 113 ? -4.477 -9.781 2.402 1 92.69 113 PRO A N 1
ATOM 897 C CA . PRO A 1 113 ? -4.496 -8.859 3.543 1 92.69 113 PRO A CA 1
ATOM 898 C C . PRO A 1 113 ? -4.215 -9.562 4.871 1 92.69 113 PRO A C 1
ATOM 900 O O . PRO A 1 113 ? -3.9 -8.906 5.863 1 92.69 113 PRO A O 1
ATOM 903 N N . SER A 1 114 ? -4.41 -10.82 4.91 1 88.88 114 SER A N 1
ATOM 904 C CA . SER A 1 114 ? -4.227 -11.555 6.156 1 88.88 114 SER A CA 1
ATOM 905 C C . SER A 1 114 ? -3.674 -12.945 5.898 1 88.88 114 SER A C 1
ATOM 907 O O . SER A 1 114 ? -3.498 -13.352 4.746 1 88.88 114 SER A O 1
ATOM 909 N N . GLY A 1 115 ? -3.436 -13.562 6.988 1 85.81 115 GLY A N 1
ATOM 910 C CA . GLY A 1 115 ? -2.9 -14.914 6.891 1 85.81 115 GLY A CA 1
ATOM 911 C C . GLY A 1 115 ? -3.979 -15.977 6.793 1 85.81 115 GLY A C 1
ATOM 912 O O . GLY A 1 115 ? -3.676 -17.172 6.699 1 85.81 115 GLY A O 1
ATOM 913 N N . ASP A 1 116 ? -5.289 -15.633 6.789 1 76.94 116 ASP A N 1
ATOM 914 C CA . ASP A 1 116 ? -6.379 -16.594 6.875 1 76.94 116 ASP A CA 1
ATOM 915 C C . ASP A 1 116 ? -6.77 -17.109 5.492 1 76.94 116 ASP A C 1
ATOM 917 O O . ASP A 1 116 ? -7.891 -17.594 5.293 1 76.94 116 ASP A O 1
ATOM 921 N N . ASN A 1 117 ? -6.031 -17.188 4.562 1 78.62 117 ASN A N 1
ATOM 922 C CA . ASN A 1 117 ? -6.188 -17.797 3.246 1 78.62 117 ASN A CA 1
ATOM 923 C C . ASN A 1 117 ? -7.234 -17.062 2.41 1 78.62 117 ASN A C 1
ATOM 925 O O . ASN A 1 117 ? -7.676 -17.578 1.377 1 78.62 117 ASN A O 1
ATOM 929 N N . THR A 1 118 ? -7.809 -16.016 2.896 1 87.56 118 THR A N 1
ATOM 930 C CA . THR A 1 118 ? -8.68 -15.203 2.061 1 87.56 118 THR A CA 1
ATOM 931 C C . THR A 1 118 ? -7.863 -14.242 1.205 1 87.56 118 THR A C 1
ATOM 933 O O . THR A 1 118 ? -7.105 -13.43 1.731 1 87.56 118 THR A O 1
ATOM 936 N N . TRP A 1 119 ? -8.125 -14.375 -0.06 1 93.81 119 TRP A N 1
ATOM 937 C CA . TRP A 1 119 ? -7.418 -13.531 -1.019 1 93.81 119 TRP A CA 1
ATOM 938 C C . TRP A 1 119 ? -8.391 -12.617 -1.758 1 93.81 119 TRP A C 1
ATOM 940 O O . TRP A 1 119 ? -9.602 -12.859 -1.763 1 93.81 119 TRP A O 1
ATOM 950 N N . PHE A 1 120 ? -7.875 -11.555 -2.334 1 93.69 120 PHE A N 1
ATOM 951 C CA . PHE A 1 120 ? -8.68 -10.625 -3.117 1 93.69 120 PHE A CA 1
ATOM 952 C C . PHE A 1 120 ? -8.039 -10.375 -4.477 1 93.69 120 PHE A C 1
ATOM 954 O O . PHE A 1 120 ? -6.816 -10.242 -4.578 1 93.69 120 PHE A O 1
ATOM 961 N N . VAL A 1 121 ? -8.883 -10.352 -5.496 1 95.06 121 VAL A N 1
ATOM 962 C CA . VAL A 1 121 ? -8.406 -10.164 -6.863 1 95.06 121 VAL A CA 1
ATOM 963 C C . VAL A 1 121 ? -9.328 -9.203 -7.609 1 95.06 121 VAL A C 1
ATOM 965 O O . VAL A 1 121 ? -10.555 -9.258 -7.441 1 95.06 121 VAL A O 1
ATOM 968 N N . THR A 1 122 ? -8.711 -8.273 -8.344 1 95.31 122 THR A N 1
ATOM 969 C CA . THR A 1 122 ? -9.516 -7.504 -9.281 1 95.31 122 THR A CA 1
ATOM 970 C C . THR A 1 122 ? -9.422 -8.102 -10.688 1 95.31 122 THR A C 1
ATOM 972 O O . THR A 1 122 ? -8.352 -8.555 -11.102 1 95.31 122 THR A O 1
ATOM 975 N N . LYS A 1 123 ? -10.477 -8.141 -11.32 1 95 123 LYS A N 1
ATOM 976 C CA . LYS A 1 123 ? -10.578 -8.648 -12.688 1 95 123 LYS A CA 1
ATOM 977 C C . LYS A 1 123 ? -11.297 -7.66 -13.594 1 95 123 LYS A C 1
ATOM 979 O O . LYS A 1 123 ? -12.312 -7.07 -13.195 1 95 123 LYS A O 1
ATOM 984 N N . LYS A 1 124 ? -10.734 -7.492 -14.742 1 94.56 124 LYS A N 1
ATOM 985 C CA . LYS A 1 124 ? -11.406 -6.648 -15.727 1 94.56 124 LYS A CA 1
ATOM 986 C C . LYS A 1 124 ? -12.625 -7.355 -16.312 1 94.56 124 LYS A C 1
ATOM 988 O O . LYS A 1 124 ? -12.57 -8.539 -16.625 1 94.56 124 LYS A O 1
ATOM 993 N N . VAL A 1 125 ? -13.727 -6.59 -16.406 1 92.88 125 VAL A N 1
ATOM 994 C CA . VAL A 1 125 ? -14.93 -7.109 -17.047 1 92.88 125 VAL A CA 1
ATOM 995 C C . VAL A 1 125 ? -14.719 -7.195 -18.562 1 92.88 125 VAL A C 1
ATOM 997 O O . VAL A 1 125 ? -14.242 -6.238 -19.172 1 92.88 125 VAL A O 1
ATOM 1000 N N . GLU A 1 126 ? -15.094 -8.336 -19.016 1 89.25 126 GLU A N 1
ATOM 1001 C CA . GLU A 1 126 ? -14.906 -8.562 -20.438 1 89.25 126 GLU A CA 1
ATOM 1002 C C . GLU A 1 126 ? -15.609 -7.484 -21.266 1 89.25 126 GLU A C 1
ATOM 1004 O O . GLU A 1 126 ? -16.781 -7.176 -21.016 1 89.25 126 GLU A O 1
ATOM 1009 N N . ASN A 1 127 ? -14.953 -6.809 -22.188 1 90.19 127 ASN A N 1
ATOM 1010 C CA . ASN A 1 127 ? -15.461 -5.859 -23.172 1 90.19 127 ASN A CA 1
ATOM 1011 C C . ASN A 1 127 ? -15.922 -4.562 -22.516 1 90.19 127 ASN A C 1
ATOM 1013 O O . ASN A 1 127 ? -16.719 -3.82 -23.094 1 90.19 127 ASN A O 1
ATOM 1017 N N . GLN A 1 128 ? -15.578 -4.426 -21.266 1 89.06 128 GLN A N 1
ATOM 1018 C CA . GLN A 1 128 ? -15.883 -3.191 -20.547 1 89.06 128 GLN A CA 1
ATOM 1019 C C . GLN A 1 128 ? -14.648 -2.641 -19.844 1 89.06 128 GLN A C 1
ATOM 1021 O O . GLN A 1 128 ? -13.719 -3.389 -19.531 1 89.06 128 GLN A O 1
ATOM 1026 N N . ASP A 1 129 ? -14.602 -1.346 -19.75 1 88.31 129 ASP A N 1
ATOM 1027 C CA . ASP A 1 129 ? -13.508 -0.722 -19.016 1 88.31 129 ASP A CA 1
ATOM 1028 C C . ASP A 1 129 ? -13.844 -0.598 -17.531 1 88.31 129 ASP A C 1
ATOM 1030 O O . ASP A 1 129 ? -13.844 0.504 -16.984 1 88.31 129 ASP A O 1
ATOM 1034 N N . GLN A 1 130 ? -14.312 -1.705 -17.031 1 92.31 130 GLN A N 1
ATOM 1035 C CA . GLN A 1 130 ? -14.68 -1.799 -15.617 1 92.31 130 GLN A CA 1
ATOM 1036 C C . GLN A 1 130 ? -13.992 -2.986 -14.945 1 92.31 130 GLN A C 1
ATOM 1038 O O . GLN A 1 130 ? -13.664 -3.975 -15.609 1 92.31 130 GLN A O 1
ATOM 1043 N N . TYR A 1 131 ? -13.727 -2.834 -13.727 1 94.12 131 TYR A N 1
ATOM 1044 C CA . TYR A 1 131 ? -13.117 -3.893 -12.93 1 94.12 131 TYR A CA 1
ATOM 1045 C C . TYR A 1 131 ? -14.023 -4.301 -11.773 1 94.12 131 TYR A C 1
ATOM 1047 O O . TYR A 1 131 ? -14.852 -3.506 -11.312 1 94.12 131 TYR A O 1
ATOM 1055 N N . ARG A 1 132 ? -13.875 -5.508 -11.422 1 93.12 132 ARG A N 1
ATOM 1056 C CA . ARG A 1 132 ? -14.57 -6.051 -10.258 1 93.12 132 ARG A CA 1
ATOM 1057 C C . ARG A 1 132 ? -13.586 -6.633 -9.25 1 93.12 132 ARG A C 1
ATOM 1059 O O . ARG A 1 132 ? -12.523 -7.133 -9.633 1 93.12 132 ARG A O 1
ATOM 1066 N N . LEU A 1 133 ? -13.945 -6.492 -8 1 93.25 133 LEU A N 1
ATOM 1067 C CA . LEU A 1 133 ? -13.156 -7.086 -6.926 1 93.25 133 LEU A CA 1
ATOM 1068 C C . LEU A 1 133 ? -13.805 -8.375 -6.434 1 93.25 133 LEU A C 1
ATOM 1070 O O . LEU A 1 133 ? -14.992 -8.398 -6.117 1 93.25 133 LEU A O 1
ATOM 1074 N N . TYR A 1 134 ? -13.008 -9.43 -6.383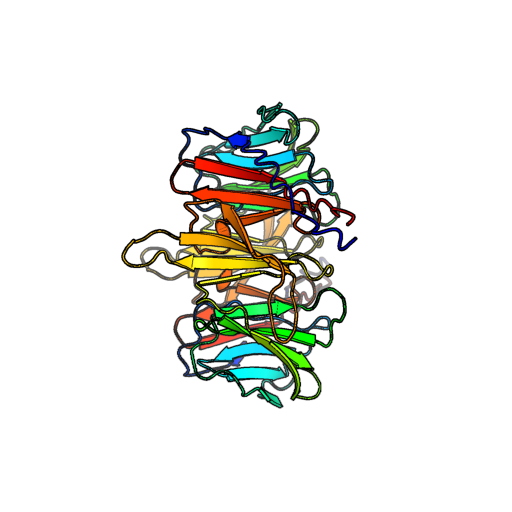 1 91.94 134 TYR A N 1
ATOM 1075 C CA . TYR A 1 134 ? -13.461 -10.742 -5.914 1 91.94 134 TYR A CA 1
ATOM 1076 C C . TYR A 1 134 ? -12.703 -11.156 -4.66 1 91.94 134 TYR A C 1
ATOM 1078 O O . TYR A 1 134 ? -11.523 -10.836 -4.504 1 91.94 134 TYR A O 1
ATOM 1086 N N . SER A 1 135 ? -13.391 -11.82 -3.814 1 89.38 135 SER A N 1
ATOM 1087 C CA . SER A 1 135 ? -12.75 -12.57 -2.738 1 89.38 135 SER A CA 1
ATOM 1088 C C . SER A 1 135 ? -12.742 -14.07 -3.033 1 89.38 135 SER A C 1
ATOM 1090 O O . SER A 1 135 ? -13.688 -14.594 -3.635 1 89.38 135 SER A O 1
ATOM 1092 N N . LEU A 1 136 ? -11.633 -14.719 -2.689 1 88.81 136 LEU A N 1
ATOM 1093 C CA . LEU A 1 136 ? -11.562 -16.156 -2.916 1 88.81 136 LEU A CA 1
ATOM 1094 C C . LEU A 1 136 ? -10.805 -16.844 -1.783 1 88.81 136 LEU A C 1
ATOM 1096 O O . LEU A 1 136 ? -9.984 -16.219 -1.11 1 88.81 136 LEU A O 1
ATOM 1100 N N . ILE A 1 137 ? -11.133 -18.031 -1.549 1 86 137 ILE A N 1
ATOM 1101 C CA . ILE A 1 137 ? -10.414 -18.875 -0.588 1 86 137 ILE A CA 1
ATOM 1102 C C . ILE A 1 137 ? -9.297 -19.641 -1.297 1 86 137 ILE A C 1
ATOM 1104 O O . ILE A 1 137 ? -9.539 -20.297 -2.305 1 86 137 ILE A O 1
ATOM 1108 N N . SER A 1 138 ? -8.125 -19.406 -0.798 1 83 138 SER A N 1
ATOM 1109 C CA . SER A 1 138 ? -6.938 -19.953 -1.448 1 83 138 SER A CA 1
ATOM 1110 C C . SER A 1 138 ? -6.875 -21.469 -1.311 1 83 138 SER A C 1
ATOM 1112 O O . SER A 1 138 ? -6.809 -22 -0.197 1 83 138 SER A O 1
ATOM 1114 N N . LYS A 1 139 ? -6.902 -22.188 -2.432 1 83.06 139 LYS A N 1
ATOM 1115 C CA . LYS A 1 139 ? -6.637 -23.625 -2.523 1 83.06 139 LYS A CA 1
ATOM 1116 C C . LYS A 1 139 ? -5.762 -23.938 -3.732 1 83.06 139 LYS A C 1
ATOM 1118 O O . LYS A 1 139 ? -5.863 -23.281 -4.77 1 83.06 139 LYS A O 1
ATOM 1123 N N . PRO A 1 140 ? -4.715 -24.906 -3.668 1 80.81 140 PRO A N 1
ATOM 1124 C CA . PRO A 1 140 ? -3.777 -25.203 -4.75 1 80.81 140 PRO A CA 1
ATOM 1125 C C . PRO A 1 140 ? -4.477 -25.5 -6.078 1 80.81 140 PRO A C 1
ATOM 1127 O O . PRO A 1 140 ? -3.971 -25.125 -7.141 1 80.81 140 PRO A O 1
ATOM 1130 N N . LYS A 1 141 ? -5.508 -26.109 -6.137 1 75 141 LYS A N 1
ATOM 1131 C CA . LYS A 1 141 ? -6.062 -26.531 -7.422 1 75 141 LYS A CA 1
ATOM 1132 C C . LYS A 1 141 ? -7.367 -25.812 -7.719 1 75 141 LYS A C 1
ATOM 1134 O O . LYS A 1 141 ? -7.746 -25.656 -8.883 1 75 141 LYS A O 1
ATOM 1139 N N . ARG A 1 142 ? -8.031 -25.453 -6.797 1 75.69 142 ARG A N 1
ATOM 1140 C CA . ARG A 1 142 ? -9.312 -24.781 -7 1 75.69 142 ARG A CA 1
ATOM 1141 C C . ARG A 1 142 ? -9.586 -23.781 -5.879 1 75.69 142 ARG A C 1
ATOM 1143 O O . ARG A 1 142 ? -9.125 -23.969 -4.75 1 75.69 142 ARG A O 1
ATOM 1150 N N . SER A 1 143 ? -10.07 -22.609 -6.434 1 72.31 143 SER A N 1
ATOM 1151 C CA . SER A 1 143 ? -10.602 -21.703 -5.414 1 72.31 143 SER A CA 1
ATOM 1152 C C . SER A 1 143 ? -12.047 -22.047 -5.07 1 72.31 143 SER A C 1
ATOM 1154 O O . SER A 1 143 ? -12.891 -22.156 -5.961 1 72.31 143 SER A O 1
ATOM 1156 N N . GLU A 1 144 ? -12.141 -22.5 -3.789 1 72.31 144 GLU A N 1
ATOM 1157 C CA . GLU A 1 144 ? -13.5 -22.719 -3.299 1 72.31 144 GLU A CA 1
ATOM 1158 C C . GLU A 1 144 ? -14.148 -21.406 -2.875 1 72.31 144 GLU A C 1
ATOM 1160 O O . GLU A 1 144 ? -13.484 -20.531 -2.324 1 72.31 144 GLU A O 1
ATOM 1165 N N . ASN A 1 145 ? -15.148 -21.047 -3.543 1 78.06 145 ASN A N 1
ATOM 1166 C CA . ASN A 1 145 ? -15.977 -19.922 -3.135 1 78.06 145 ASN A CA 1
ATOM 1167 C C . ASN A 1 145 ? -15.43 -18.594 -3.67 1 78.06 145 ASN A C 1
ATOM 1169 O O . ASN A 1 145 ? -14.602 -17.953 -3.025 1 78.06 145 ASN A O 1
ATOM 1173 N N . VAL A 1 146 ? -15.625 -18.344 -4.688 1 79.62 146 VAL A N 1
ATOM 1174 C CA . VAL A 1 146 ? -15.344 -17.047 -5.301 1 79.62 146 VAL A CA 1
ATOM 1175 C C . VAL A 1 146 ? -16.562 -16.141 -5.172 1 79.62 146 VAL A C 1
ATOM 1177 O O . VAL A 1 146 ? -17.688 -16.547 -5.508 1 79.62 146 VAL A O 1
ATOM 1180 N N . GLN A 1 147 ? -16.359 -15.047 -4.605 1 83.06 147 GLN A N 1
ATOM 1181 C CA . GLN A 1 147 ? -17.469 -14.109 -4.406 1 83.06 147 GLN A CA 1
ATOM 1182 C C . GLN A 1 147 ? -17.109 -12.719 -4.918 1 83.06 147 GLN A C 1
ATOM 1184 O O . GLN A 1 147 ? -16.062 -12.18 -4.578 1 83.06 147 GLN A O 1
ATOM 1189 N N . MET A 1 148 ? -17.969 -12.234 -5.766 1 80.44 148 MET A N 1
ATOM 1190 C CA . MET A 1 148 ? -17.844 -10.828 -6.141 1 80.44 148 MET A CA 1
ATOM 1191 C C . MET A 1 148 ? -18.234 -9.914 -4.98 1 80.44 148 MET A C 1
ATOM 1193 O O . MET A 1 148 ? -19.312 -10.062 -4.402 1 80.44 148 MET A O 1
ATOM 1197 N N . ILE A 1 149 ? -17.375 -8.922 -4.711 1 81.25 149 ILE A N 1
ATOM 1198 C CA . ILE A 1 149 ? -17.562 -8.133 -3.502 1 81.25 149 ILE A CA 1
ATOM 1199 C C . ILE A 1 149 ? -17.938 -6.695 -3.875 1 81.25 149 ILE A C 1
ATOM 1201 O O . ILE A 1 149 ? -18.875 -6.125 -3.316 1 81.25 149 ILE A O 1
ATOM 1205 N N . VAL A 1 150 ? -17.219 -6.156 -4.789 1 82.88 150 VAL A N 1
ATOM 1206 C CA . VAL A 1 150 ? -17.453 -4.762 -5.145 1 82.88 150 VAL A CA 1
ATOM 1207 C C . VAL A 1 150 ? -17.406 -4.602 -6.664 1 82.88 150 VAL A C 1
ATOM 1209 O O . VAL A 1 150 ? -16.531 -5.168 -7.328 1 82.88 150 VAL A O 1
ATOM 1212 N N . SER A 1 151 ? -18.328 -3.902 -7.223 1 86.44 151 SER A N 1
ATOM 1213 C CA . SER A 1 151 ? -18.359 -3.51 -8.625 1 86.44 151 SER A CA 1
ATOM 1214 C C . SER A 1 151 ? -19.031 -2.16 -8.805 1 86.44 151 SER A C 1
ATOM 1216 O O . SER A 1 151 ? -20.141 -1.944 -8.305 1 86.44 151 SER A O 1
ATOM 1218 N N . PRO A 1 152 ? -18.375 -1.229 -9.578 1 86.5 152 PRO A N 1
ATOM 1219 C CA . PRO A 1 152 ? -17.047 -1.234 -10.164 1 86.5 152 PRO A CA 1
ATOM 1220 C C . PRO A 1 152 ? -15.953 -0.845 -9.172 1 86.5 152 PRO A C 1
ATOM 1222 O O . PRO A 1 152 ? -16.25 -0.252 -8.125 1 86.5 152 PRO A O 1
ATOM 1225 N N . VAL A 1 153 ? -14.711 -1.275 -9.422 1 87.94 153 VAL A N 1
ATOM 1226 C CA . VAL A 1 153 ? -13.57 -0.854 -8.625 1 87.94 153 VAL A CA 1
ATOM 1227 C C . VAL A 1 153 ? -12.453 -0.354 -9.539 1 87.94 153 VAL A C 1
ATOM 1229 O O . VAL A 1 153 ? -12.469 -0.612 -10.742 1 87.94 153 VAL A O 1
ATOM 1232 N N . LEU A 1 154 ? -11.609 0.542 -9.008 1 86.38 154 LEU A N 1
ATOM 1233 C CA . LEU A 1 154 ? -10.344 0.836 -9.672 1 86.38 154 LEU A CA 1
ATOM 1234 C C . LEU A 1 154 ? -9.289 -0.203 -9.32 1 86.38 154 LEU A C 1
ATOM 1236 O O . LEU A 1 154 ? -9.125 -0.556 -8.148 1 86.38 154 LEU A O 1
ATOM 1240 N N . PRO A 1 155 ? -8.625 -0.769 -10.352 1 85.38 155 PRO A N 1
ATOM 1241 C CA . PRO A 1 155 ? -7.664 -1.847 -10.094 1 85.38 155 PRO A CA 1
ATOM 1242 C C . PRO A 1 155 ? -6.332 -1.335 -9.555 1 85.38 155 PRO A C 1
ATOM 1244 O O . PRO A 1 155 ? -5.27 -1.813 -9.961 1 85.38 155 PRO A O 1
ATOM 1247 N N . TYR A 1 156 ? -6.336 -0.27 -8.734 1 82.94 156 TYR A N 1
ATOM 1248 C CA . TYR A 1 156 ? -5.133 0.331 -8.172 1 82.94 156 TYR A CA 1
ATOM 1249 C C . TYR A 1 156 ? -5.066 0.113 -6.664 1 82.94 156 TYR A C 1
ATOM 1251 O O . TYR A 1 156 ? -6.086 0.194 -5.973 1 82.94 156 TYR A O 1
ATOM 1259 N N . GLU A 1 157 ? -3.852 -0.11 -6.242 1 82.56 157 GLU A N 1
ATOM 1260 C CA . GLU A 1 157 ? -3.635 -0.427 -4.836 1 82.56 157 GLU A CA 1
ATOM 1261 C C . GLU A 1 157 ? -4.113 0.706 -3.934 1 82.56 157 GLU A C 1
ATOM 1263 O O . GLU A 1 157 ? -4.602 0.462 -2.828 1 82.56 157 GLU A O 1
ATOM 1268 N N . ASN A 1 158 ? -4.02 1.948 -4.41 1 81.81 158 ASN A N 1
ATOM 1269 C CA . ASN A 1 158 ? -4.363 3.086 -3.562 1 81.81 158 ASN A CA 1
ATOM 1270 C C . ASN A 1 158 ? -5.871 3.334 -3.547 1 81.81 158 ASN A C 1
ATOM 1272 O O . ASN A 1 158 ? -6.352 4.203 -2.816 1 81.81 158 ASN A O 1
ATOM 1276 N N . ALA A 1 159 ? -6.602 2.539 -4.293 1 85.81 159 ALA A N 1
ATOM 1277 C CA . ALA A 1 159 ? -8.047 2.74 -4.348 1 85.81 159 ALA A CA 1
ATOM 1278 C C . ALA A 1 159 ? -8.781 1.672 -3.541 1 85.81 159 ALA A C 1
ATOM 1280 O O . ALA A 1 159 ? -10.008 1.682 -3.457 1 85.81 159 ALA A O 1
ATOM 1281 N N . ILE A 1 160 ? -8.078 0.734 -3.014 1 89.88 160 ILE A N 1
ATOM 1282 C CA . ILE A 1 160 ? -8.672 -0.364 -2.256 1 89.88 160 ILE A CA 1
ATOM 1283 C C . ILE A 1 160 ? -7.984 -0.479 -0.896 1 89.88 160 ILE A C 1
ATOM 1285 O O . ILE A 1 160 ? -6.758 -0.374 -0.801 1 89.88 160 ILE A O 1
ATOM 1289 N N . ALA A 1 161 ? -8.773 -0.583 0.11 1 92.31 161 ALA A N 1
ATOM 1290 C CA . ALA A 1 161 ? -8.242 -0.76 1.46 1 92.31 161 ALA A CA 1
ATOM 1291 C C . ALA A 1 161 ? -8.938 -1.91 2.178 1 92.31 161 ALA A C 1
ATOM 1293 O O . ALA A 1 161 ? -10.133 -2.143 1.976 1 92.31 161 ALA A O 1
ATOM 1294 N N . PHE A 1 162 ? -8.148 -2.568 3.041 1 91.62 162 PHE A N 1
ATOM 1295 C CA . PHE A 1 162 ? -8.672 -3.701 3.793 1 91.62 162 PHE A CA 1
ATOM 1296 C C . PHE A 1 162 ? -8.656 -3.412 5.289 1 91.62 162 PHE A C 1
ATOM 1298 O O . PHE A 1 162 ? -7.668 -2.893 5.816 1 91.62 162 PHE A O 1
ATOM 1305 N N . GLY A 1 163 ? -9.766 -3.703 5.863 1 89.69 163 GLY A N 1
ATOM 1306 C CA . GLY A 1 163 ? -9.875 -3.564 7.309 1 89.69 163 GLY A CA 1
ATOM 1307 C C . GLY A 1 163 ? -10.109 -4.883 8.016 1 89.69 163 GLY A C 1
ATOM 1308 O O . GLY A 1 163 ? -10.742 -5.789 7.465 1 89.69 163 GLY A O 1
ATOM 1309 N N . SER A 1 164 ? -9.562 -4.969 9.336 1 87.75 164 SER A N 1
ATOM 1310 C CA . SER A 1 164 ? -9.711 -6.145 10.188 1 87.75 164 SER A CA 1
ATOM 1311 C C . SER A 1 164 ? -9.32 -7.418 9.445 1 87.75 164 SER A C 1
ATOM 1313 O O . SER A 1 164 ? -10.102 -8.367 9.375 1 87.75 164 SER A O 1
ATOM 1315 N N . GLU A 1 165 ? -8.094 -7.398 8.82 1 85.38 165 GLU A N 1
ATOM 1316 C CA . GLU A 1 165 ? -7.504 -8.555 8.164 1 85.38 165 GLU A CA 1
ATOM 1317 C C . GLU A 1 165 ? -8.359 -9.016 6.984 1 85.38 165 GLU A C 1
ATOM 1319 O O . GLU A 1 165 ? -8.539 -10.219 6.773 1 85.38 165 GLU A O 1
ATOM 1324 N N . GLY A 1 166 ? -9.062 -8.023 6.379 1 85.69 166 GLY A N 1
ATOM 1325 C CA . GLY A 1 166 ? -9.805 -8.344 5.172 1 85.69 166 GLY A CA 1
ATOM 1326 C C . GLY A 1 166 ? -11.289 -8.508 5.41 1 85.69 166 GLY A C 1
ATOM 1327 O O . GLY A 1 166 ? -12.055 -8.719 4.465 1 85.69 166 GLY A O 1
ATOM 1328 N N . LYS A 1 167 ? -11.797 -8.422 6.578 1 85.81 167 LYS A N 1
ATOM 1329 C CA . LYS A 1 167 ? -13.219 -8.5 6.879 1 85.81 167 LYS A CA 1
ATOM 1330 C C . LYS A 1 167 ? -13.977 -7.32 6.27 1 85.81 167 LYS A C 1
ATOM 1332 O O . LYS A 1 167 ? -15.164 -7.438 5.949 1 85.81 167 LYS A O 1
ATOM 1337 N N . PHE A 1 168 ? -13.305 -6.254 6.215 1 87.06 168 PHE A N 1
ATOM 1338 C CA . PHE A 1 168 ? -13.867 -5.082 5.559 1 87.06 168 PHE A CA 1
ATOM 1339 C C . PHE A 1 168 ? -13.031 -4.688 4.344 1 87.06 168 PHE A C 1
ATOM 1341 O O . PHE A 1 168 ? -11.805 -4.77 4.371 1 87.06 168 PHE A O 1
ATOM 1348 N N . VAL A 1 169 ? -13.727 -4.273 3.318 1 88.75 169 VAL A N 1
ATOM 1349 C CA . VAL A 1 169 ? -13.07 -3.752 2.123 1 88.75 169 VAL A CA 1
ATOM 1350 C C . VAL A 1 169 ? -13.664 -2.391 1.765 1 88.75 169 VAL A C 1
ATOM 1352 O O . VAL A 1 169 ? -14.883 -2.221 1.747 1 88.75 169 VAL A O 1
ATOM 1355 N N . ALA A 1 170 ? -12.797 -1.446 1.61 1 88.62 170 ALA A N 1
ATOM 1356 C CA . ALA A 1 170 ? -13.203 -0.133 1.116 1 88.62 170 ALA A CA 1
ATOM 1357 C C . ALA A 1 170 ? -12.625 0.132 -0.272 1 88.62 170 ALA A C 1
ATOM 1359 O O . ALA A 1 170 ? -11.453 -0.153 -0.528 1 88.62 170 ALA A O 1
ATOM 1360 N N . SER A 1 171 ? -13.406 0.586 -1.144 1 86.81 171 SER A N 1
ATOM 1361 C CA . SER A 1 171 ? -12.969 0.879 -2.504 1 86.81 171 SER A CA 1
ATOM 1362 C C . SER A 1 171 ? -13.492 2.232 -2.975 1 86.81 171 SER A C 1
ATOM 1364 O O . SER A 1 171 ? -14.633 2.596 -2.689 1 86.81 171 SER A O 1
ATOM 1366 N N . ILE A 1 172 ? -12.547 2.879 -3.609 1 80.44 172 ILE A N 1
ATOM 1367 C CA . ILE A 1 172 ? -12.906 4.16 -4.199 1 80.44 172 ILE A CA 1
ATOM 1368 C C . ILE A 1 172 ? -13.102 3.998 -5.707 1 80.44 172 ILE A C 1
ATOM 1370 O O . ILE A 1 172 ? -12.305 3.342 -6.375 1 80.44 172 ILE A O 1
ATOM 1374 N N . HIS A 1 173 ? -14.203 4.504 -6.219 1 80.75 173 HIS A N 1
ATOM 1375 C CA . HIS A 1 173 ? -14.477 4.566 -7.652 1 80.75 173 HIS A CA 1
ATOM 1376 C C . HIS A 1 173 ? -15.117 5.895 -8.031 1 80.75 173 HIS A C 1
ATOM 1378 O O . HIS A 1 173 ? -16.25 6.184 -7.621 1 80.75 173 HIS A O 1
ATOM 1384 N N . GLU A 1 174 ? -14.219 6.641 -8.867 1 75.38 174 GLU A N 1
ATOM 1385 C CA . GLU A 1 174 ? -14.672 7.988 -9.211 1 75.38 174 GLU A CA 1
ATOM 1386 C C . GLU A 1 174 ? -14.984 8.797 -7.957 1 75.38 174 GLU A C 1
ATOM 1388 O O . GLU A 1 174 ? -14.117 9.016 -7.113 1 75.38 174 GLU A O 1
ATOM 1393 N N . ASN A 1 175 ? -16.219 9.148 -7.707 1 72.31 175 ASN A N 1
ATOM 1394 C CA . ASN A 1 175 ? -16.547 9.984 -6.559 1 72.31 175 ASN A CA 1
ATOM 1395 C C . ASN A 1 175 ? -17.328 9.211 -5.508 1 72.31 175 ASN A C 1
ATOM 1397 O O . ASN A 1 175 ? -18.016 9.812 -4.672 1 72.31 175 ASN A O 1
ATOM 1401 N N . SER A 1 176 ? -17.125 7.879 -5.582 1 76.69 176 SER A N 1
ATOM 1402 C CA . SER A 1 176 ? -17.891 7.059 -4.656 1 76.69 176 SER A CA 1
ATOM 1403 C C . SER A 1 176 ? -16.984 6.148 -3.832 1 76.69 176 SER A C 1
ATOM 1405 O O . SER A 1 176 ? -15.961 5.676 -4.324 1 76.69 176 SER A O 1
ATOM 1407 N N . LEU A 1 177 ? -17.391 6.023 -2.586 1 80.44 177 LEU A N 1
ATOM 1408 C CA . LEU A 1 177 ? -16.75 5.074 -1.68 1 80.44 177 LEU A CA 1
ATOM 1409 C C . LEU A 1 177 ? -17.703 3.934 -1.332 1 80.44 177 LEU A C 1
ATOM 1411 O O . LEU A 1 177 ? -18.844 4.168 -0.948 1 80.44 177 LEU A O 1
ATOM 1415 N N . THR A 1 178 ? -17.219 2.758 -1.581 1 82.5 178 THR A N 1
ATOM 1416 C CA . THR A 1 178 ? -17.969 1.564 -1.197 1 82.5 178 THR A CA 1
ATOM 1417 C C . THR A 1 178 ? -17.234 0.796 -0.103 1 82.5 178 THR A C 1
ATOM 1419 O O . THR A 1 178 ? -16.031 0.562 -0.203 1 82.5 178 THR A O 1
ATOM 1422 N N . VAL A 1 179 ? -17.922 0.502 0.969 1 84.94 179 VAL A N 1
ATOM 1423 C CA . VAL A 1 179 ? -17.391 -0.344 2.031 1 84.94 179 VAL A CA 1
ATOM 1424 C C . VAL A 1 179 ? -18.219 -1.619 2.143 1 84.94 179 VAL A C 1
ATOM 1426 O O . VAL A 1 179 ? -19.453 -1.559 2.211 1 84.94 179 VAL A O 1
ATOM 1429 N N . VAL A 1 180 ? -17.547 -2.732 2.1 1 83.75 180 VAL A N 1
ATOM 1430 C CA . VAL A 1 180 ? -18.203 -4.031 2.174 1 83.75 180 VAL A CA 1
ATOM 1431 C C . VAL A 1 180 ? -17.688 -4.805 3.383 1 83.75 180 VAL A C 1
ATOM 1433 O O . VAL A 1 180 ? -16.484 -4.812 3.656 1 83.75 180 VAL A O 1
ATOM 1436 N N . LYS A 1 181 ? -18.625 -5.32 4.137 1 82.19 181 LYS A N 1
ATOM 1437 C CA . LYS A 1 181 ? -18.266 -6.297 5.168 1 82.19 181 LYS A CA 1
ATOM 1438 C C . LYS A 1 181 ? -18.438 -7.723 4.648 1 82.19 181 LYS A C 1
ATOM 1440 O O . LYS A 1 181 ? -19.484 -8.078 4.105 1 82.19 181 LYS A O 1
ATOM 1445 N N . LEU A 1 182 ? -17.312 -8.445 4.727 1 76.81 182 LEU A N 1
ATOM 1446 C CA . LEU A 1 182 ? -17.359 -9.82 4.25 1 76.81 182 LEU A CA 1
ATOM 1447 C C . LEU A 1 182 ? -17.781 -10.773 5.367 1 76.81 182 LEU A C 1
ATOM 1449 O O . LEU A 1 182 ? -17.297 -10.656 6.5 1 76.81 182 LEU A O 1
ATOM 1453 N N . ASP A 1 183 ? -19 -11.18 5.457 1 64.62 183 ASP A N 1
ATOM 1454 C CA . ASP A 1 183 ? -19.484 -12.133 6.449 1 64.62 183 ASP A CA 1
ATOM 1455 C C . ASP A 1 183 ? -18.969 -13.539 6.16 1 64.62 183 ASP A C 1
ATOM 1457 O O . ASP A 1 183 ? -19.156 -14.055 5.055 1 64.62 183 ASP A O 1
ATOM 1461 N N . VAL A 1 184 ? -17.859 -13.812 6.441 1 51.38 184 VAL A N 1
ATOM 1462 C CA . VAL A 1 184 ? -17.453 -15.195 6.219 1 51.38 184 VAL A CA 1
ATOM 1463 C C . VAL A 1 184 ? -18.422 -16.141 6.934 1 51.38 184 VAL A C 1
ATOM 1465 O O . VAL A 1 184 ? -18.516 -16.125 8.164 1 51.38 184 VAL A O 1
ATOM 1468 N N . LYS A 1 185 ? -19.672 -16.219 6.598 1 45.59 185 LYS A N 1
ATOM 1469 C CA . LYS A 1 185 ? -20.547 -17.188 7.25 1 45.59 185 LYS A CA 1
ATOM 1470 C C . LYS A 1 185 ? -19.984 -18.609 7.117 1 45.59 185 LYS A C 1
ATOM 1472 O O . LYS A 1 185 ? -19.656 -19.047 6.016 1 45.59 185 LYS A O 1
ATOM 1477 N N . VAL A 1 186 ? -19.297 -19.109 8.039 1 39.84 186 VAL A N 1
ATOM 1478 C CA . VAL A 1 186 ? -19.203 -20.562 8.211 1 39.84 186 VAL A CA 1
ATOM 1479 C C . VAL A 1 186 ? -20.578 -21.188 8.109 1 39.84 186 VAL A C 1
ATOM 1481 O O . VAL A 1 186 ? -21.469 -20.906 8.93 1 39.84 186 VAL A O 1
ATOM 1484 N N . VAL A 1 187 ? -20.984 -21.344 6.957 1 32.66 187 VAL A N 1
ATOM 1485 C CA . VAL A 1 187 ? -22.234 -22.094 6.875 1 32.66 187 VAL A CA 1
ATOM 1486 C C . VAL A 1 187 ? -21.969 -23.562 7.184 1 32.66 187 VAL A C 1
ATOM 1488 O O . VAL A 1 187 ? -21.125 -24.203 6.555 1 32.66 187 VAL A O 1
ATOM 1491 N N . ALA A 1 188 ? -22.125 -24 8.391 1 37.25 188 ALA A N 1
ATOM 1492 C CA . ALA A 1 188 ? -22.219 -25.406 8.773 1 37.25 188 ALA A CA 1
ATOM 1493 C C . ALA A 1 188 ? -23.234 -26.141 7.898 1 37.25 188 ALA A C 1
ATOM 1495 O O . ALA A 1 188 ? -24.375 -25.672 7.738 1 37.25 188 ALA A O 1
ATOM 1496 N N . LYS A 1 189 ? -22.688 -27.062 7.008 1 32.25 189 LYS A N 1
ATOM 1497 C CA . LYS A 1 189 ? -23.594 -28.109 6.559 1 32.25 189 LYS A CA 1
ATOM 1498 C C . LYS A 1 189 ? -23.938 -29.062 7.699 1 32.25 189 LYS A C 1
ATOM 1500 O O . LYS A 1 189 ? -23.062 -29.469 8.469 1 32.25 189 LYS A O 1
ATOM 1505 N N . MET B 1 1 ? -23.797 -33.75 6.008 1 26.95 1 MET B N 1
ATOM 1506 C CA . MET B 1 1 ? -24.469 -32.5 5.715 1 26.95 1 MET B CA 1
ATOM 1507 C C . MET B 1 1 ? -23.469 -31.391 5.434 1 26.95 1 MET B C 1
ATOM 1509 O O . MET B 1 1 ? -22.672 -31.031 6.305 1 26.95 1 MET B O 1
ATOM 1513 N N . THR B 1 2 ? -22.969 -31.281 4.27 1 32.34 2 THR B N 1
ATOM 1514 C CA . THR B 1 2 ? -21.828 -30.469 3.857 1 32.34 2 THR B CA 1
ATOM 1515 C C . THR B 1 2 ? -22.156 -28.984 3.986 1 32.34 2 THR B C 1
ATOM 1517 O O . THR B 1 2 ? -23.141 -28.5 3.406 1 32.34 2 THR B O 1
ATOM 1520 N N . VAL B 1 3 ? -21.922 -28.406 5.102 1 32.41 3 VAL B N 1
ATOM 1521 C CA . VAL B 1 3 ? -22.188 -27 5.406 1 32.41 3 VAL B CA 1
ATOM 1522 C C . VAL B 1 3 ? -21.531 -26.125 4.344 1 32.41 3 VAL B C 1
ATOM 1524 O O . VAL B 1 3 ? -20.328 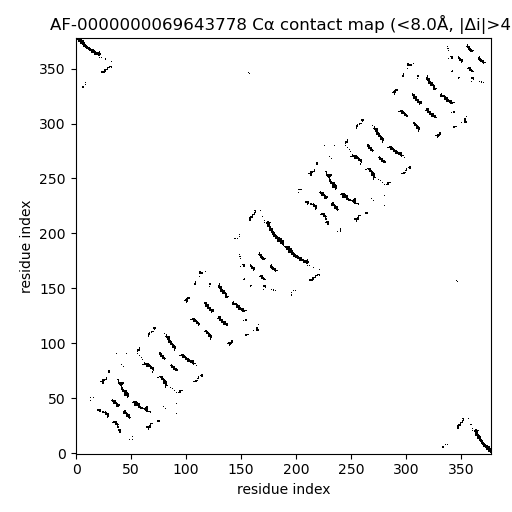-26.188 4.121 1 32.41 3 VAL B O 1
ATOM 1527 N N . SER B 1 4 ? -22.203 -25.922 3.252 1 33.19 4 SER B N 1
ATOM 1528 C CA . SER B 1 4 ? -21.766 -24.953 2.256 1 33.19 4 SER B CA 1
ATOM 1529 C C . SER B 1 4 ? -21.672 -23.547 2.85 1 33.19 4 SER B C 1
ATOM 1531 O O . SER B 1 4 ? -22.656 -23.047 3.416 1 33.19 4 SER B O 1
ATOM 1533 N N . LYS B 1 5 ? -20.672 -23.219 3.488 1 39.41 5 LYS B N 1
ATOM 1534 C CA . LYS B 1 5 ? -20.484 -21.906 4.07 1 39.41 5 LYS B CA 1
ATOM 1535 C C . LYS B 1 5 ? -20.703 -20.812 3.025 1 39.41 5 LYS B C 1
ATOM 1537 O O . LYS B 1 5 ? -19.969 -20.734 2.039 1 39.41 5 LYS B O 1
ATOM 1542 N N . THR B 1 6 ? -22.016 -20.625 2.729 1 34.88 6 THR B N 1
ATOM 1543 C CA . THR B 1 6 ? -22.312 -19.484 1.872 1 34.88 6 THR B CA 1
ATOM 1544 C C . THR B 1 6 ? -21.812 -18.188 2.498 1 34.88 6 THR B C 1
ATOM 1546 O O . THR B 1 6 ? -22.078 -17.906 3.668 1 34.88 6 THR B O 1
ATOM 1549 N N . LYS B 1 7 ? -20.703 -17.75 2.092 1 42.69 7 LYS B N 1
ATOM 1550 C CA . LYS B 1 7 ? -20.234 -16.453 2.562 1 42.69 7 LYS B CA 1
ATOM 1551 C C . LYS B 1 7 ? -21.281 -15.375 2.338 1 42.69 7 LYS B C 1
ATOM 1553 O O . LYS B 1 7 ? -21.781 -15.211 1.223 1 42.69 7 LYS B O 1
ATOM 1558 N N . GLU B 1 8 ? -22.188 -15.172 3.402 1 40.78 8 GLU B N 1
ATOM 1559 C CA . GLU B 1 8 ? -23.094 -14.039 3.277 1 40.78 8 GLU B CA 1
ATOM 1560 C C . GLU B 1 8 ? -22.328 -12.734 3.129 1 40.78 8 GLU B C 1
ATOM 1562 O O . GLU B 1 8 ? -21.375 -12.477 3.859 1 40.78 8 GLU B O 1
ATOM 1567 N N . ILE B 1 9 ? -22.203 -12.258 1.945 1 43.38 9 ILE B N 1
ATOM 1568 C CA . ILE B 1 9 ? -21.703 -10.914 1.664 1 43.38 9 ILE B CA 1
ATOM 1569 C C . ILE B 1 9 ? -22.609 -9.883 2.328 1 43.38 9 ILE B C 1
ATOM 1571 O O . ILE B 1 9 ? -23.812 -9.82 2.033 1 43.38 9 ILE B O 1
ATOM 1575 N N . VAL B 1 10 ? -22.531 -9.797 3.607 1 40.19 10 VAL B N 1
ATOM 1576 C CA . VAL B 1 10 ? -23.281 -8.641 4.098 1 40.19 10 VAL B CA 1
ATOM 1577 C C . VAL B 1 10 ? -22.75 -7.375 3.424 1 40.19 10 VAL B C 1
ATOM 1579 O O . VAL B 1 10 ? -21.562 -7.082 3.48 1 40.19 10 VAL B O 1
ATOM 1582 N N . ASP B 1 11 ? -23.344 -7.07 2.27 1 47.19 11 ASP B N 1
ATOM 1583 C CA . ASP B 1 11 ? -23.109 -5.785 1.611 1 47.19 11 ASP B CA 1
ATOM 1584 C C . ASP B 1 11 ? -23.266 -4.629 2.596 1 47.19 11 ASP B C 1
ATOM 1586 O O . ASP B 1 11 ? -24.375 -4.312 3.021 1 47.19 11 ASP B O 1
ATOM 1590 N N . LEU B 1 12 ? -22.547 -4.719 3.588 1 43.59 12 LEU B N 1
ATOM 1591 C CA . LEU B 1 12 ? -22.625 -3.41 4.227 1 43.59 12 LEU B CA 1
ATOM 1592 C C . LEU B 1 12 ? -22.234 -2.303 3.258 1 43.59 12 LEU B C 1
ATOM 1594 O O . LEU B 1 12 ? -21.062 -2.17 2.912 1 43.59 12 LEU B O 1
ATOM 1598 N N . LYS B 1 13 ? -23.016 -2.332 2.205 1 46.12 13 LYS B N 1
ATOM 1599 C CA . LYS B 1 13 ? -22.828 -1.185 1.321 1 46.12 13 LYS B CA 1
ATOM 1600 C C . LYS B 1 13 ? -22.875 0.124 2.105 1 46.12 13 LYS B C 1
ATOM 1602 O O . LYS B 1 13 ? -23.922 0.515 2.623 1 46.12 13 LYS B O 1
ATOM 1607 N N . VAL B 1 14 ? -21.938 0.22 2.967 1 42.69 14 VAL B N 1
ATOM 1608 C CA . VAL B 1 14 ? -21.922 1.617 3.389 1 42.69 14 VAL B CA 1
ATOM 1609 C C . VAL B 1 14 ? -21.672 2.52 2.184 1 42.69 14 VAL B C 1
ATOM 1611 O O . VAL B 1 14 ? -20.656 2.385 1.5 1 42.69 14 VAL B O 1
ATOM 1614 N N . LYS B 1 15 ? -22.719 2.568 1.35 1 45.12 15 LYS B N 1
ATOM 1615 C CA . LYS B 1 15 ? -22.609 3.543 0.269 1 45.12 15 LYS B CA 1
ATOM 1616 C C . LYS B 1 15 ? -22.156 4.898 0.799 1 45.12 15 LYS B C 1
ATOM 1618 O O . LYS B 1 15 ? -22.844 5.523 1.605 1 45.12 15 LYS B O 1
ATOM 1623 N N . LEU B 1 16 ? -20.938 4.867 1.107 1 43.59 16 LEU B N 1
ATOM 1624 C CA . LEU B 1 16 ? -20.594 6.242 1.452 1 43.59 16 LEU B CA 1
ATOM 1625 C C . LEU B 1 16 ? -20.797 7.164 0.254 1 43.59 16 LEU B C 1
ATOM 1627 O O . LEU B 1 16 ? -20.281 6.891 -0.834 1 43.59 16 LEU B O 1
ATOM 1631 N N . ARG B 1 17 ? -22.094 7.461 -0.08 1 39.25 17 ARG B N 1
ATOM 1632 C CA . ARG B 1 17 ? -22.453 8.422 -1.116 1 39.25 17 ARG B CA 1
ATOM 1633 C C . ARG B 1 17 ? -21.484 9.586 -1.146 1 39.25 17 ARG B C 1
ATOM 1635 O O . ARG B 1 17 ? -21.75 10.656 -0.595 1 39.25 17 ARG B O 1
ATOM 1642 N N . SER B 1 18 ? -20.359 9.398 -0.66 1 36.34 18 SER B N 1
ATOM 1643 C CA . SER B 1 18 ? -19.859 10.773 -0.627 1 36.34 18 SER B CA 1
ATOM 1644 C C . SER B 1 18 ? -19.688 11.328 -2.035 1 36.34 18 SER B C 1
ATOM 1646 O O . SER B 1 18 ? -19.297 10.602 -2.953 1 36.34 18 SER B O 1
ATOM 1648 N N . GLY B 1 19 ? -20.688 12.109 -2.49 1 37 19 GLY B N 1
ATOM 1649 C CA . GLY B 1 19 ? -20.5 13.078 -3.557 1 37 19 GLY B CA 1
ATOM 1650 C C . GLY B 1 19 ? -19.047 13.445 -3.785 1 37 19 GLY B C 1
ATOM 1651 O O . GLY B 1 19 ? -18.734 14.234 -4.68 1 37 19 GLY B O 1
ATOM 1652 N N . ALA B 1 20 ? -18.297 13.617 -2.756 1 39.78 20 ALA B N 1
ATOM 1653 C CA . ALA B 1 20 ? -17.094 14.43 -2.924 1 39.78 20 ALA B CA 1
ATOM 1654 C C . ALA B 1 20 ? -16.016 13.68 -3.691 1 39.78 20 ALA B C 1
ATOM 1656 O O . ALA B 1 20 ? -16.016 12.445 -3.723 1 39.78 20 ALA B O 1
ATOM 1657 N N . SER B 1 21 ? -15.422 14.305 -4.555 1 45.88 21 SER B N 1
ATOM 1658 C CA . SER B 1 21 ? -14.188 14 -5.27 1 45.88 21 SER B CA 1
ATOM 1659 C C . SER B 1 21 ? -13.258 13.141 -4.422 1 45.88 21 SER B C 1
ATOM 1661 O O . SER B 1 21 ? -12.5 13.656 -3.602 1 45.88 21 SER B O 1
ATOM 1663 N N . VAL B 1 22 ? -13.836 11.969 -3.875 1 50.56 22 VAL B N 1
ATOM 1664 C CA . VAL B 1 22 ? -12.891 11.125 -3.146 1 50.56 22 VAL B CA 1
ATOM 1665 C C . VAL B 1 22 ? -11.625 10.922 -3.982 1 50.56 22 VAL B C 1
ATOM 1667 O O . VAL B 1 22 ? -11.703 10.453 -5.121 1 50.56 22 VAL B O 1
ATOM 1670 N N . VAL B 1 23 ? -10.641 11.836 -3.889 1 55.81 23 VAL B N 1
ATOM 1671 C CA . VAL B 1 23 ? -9.297 11.844 -4.445 1 55.81 23 VAL B CA 1
ATOM 1672 C C . VAL B 1 23 ? -8.641 10.477 -4.238 1 55.81 23 VAL B C 1
ATOM 1674 O O . VAL B 1 23 ? -9.102 9.68 -3.408 1 55.81 23 VAL B O 1
ATOM 1677 N N . ARG B 1 24 ? -7.656 10.062 -5.02 1 73.56 24 ARG B N 1
ATOM 1678 C CA . ARG B 1 24 ? -6.77 8.922 -5.203 1 73.56 24 ARG B CA 1
ATOM 1679 C C . ARG B 1 24 ? -5.98 8.633 -3.93 1 73.56 24 ARG B C 1
ATOM 1681 O O . ARG B 1 24 ? -4.934 7.984 -3.975 1 73.56 24 ARG B O 1
ATOM 1688 N N . VAL B 1 25 ? -6.66 9.094 -2.689 1 88.25 25 VAL B N 1
ATOM 1689 C CA . VAL B 1 25 ? -5.98 8.812 -1.431 1 88.25 25 VAL B CA 1
ATOM 1690 C C . VAL B 1 25 ? -6.562 7.547 -0.802 1 88.25 25 VAL B C 1
ATOM 1692 O O . VAL B 1 25 ? -7.777 7.445 -0.616 1 88.25 25 VAL B O 1
ATOM 1695 N N . ARG B 1 26 ? -5.711 6.672 -0.523 1 89.56 26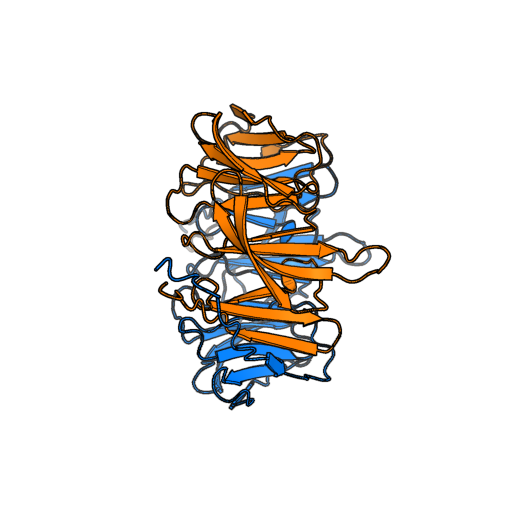 ARG B N 1
ATOM 1696 C CA . ARG B 1 26 ? -6.156 5.406 0.05 1 89.56 26 ARG B CA 1
ATOM 1697 C C . ARG B 1 26 ? -6.883 5.633 1.371 1 89.56 26 ARG B C 1
ATOM 1699 O O . ARG B 1 26 ? -6.379 6.332 2.252 1 89.56 26 ARG B O 1
ATOM 1706 N N . PRO B 1 27 ? -8.125 5.082 1.557 1 90.81 27 PRO B N 1
ATOM 1707 C CA . PRO B 1 27 ? -8.797 5.145 2.854 1 90.81 27 PRO B CA 1
ATOM 1708 C C . PRO B 1 27 ? -8.062 4.363 3.941 1 90.81 27 PRO B C 1
ATOM 1710 O O . PRO B 1 27 ? -7.363 3.393 3.643 1 90.81 27 PRO B O 1
ATOM 1713 N N . LEU B 1 28 ? -8.266 4.785 5.152 1 94.31 28 LEU B N 1
ATOM 1714 C CA . LEU B 1 28 ? -7.641 4.109 6.281 1 94.31 28 LEU B CA 1
ATOM 1715 C C . LEU B 1 28 ? -8.688 3.562 7.242 1 94.31 28 LEU B C 1
ATOM 1717 O O . LEU B 1 28 ? -9.547 4.309 7.727 1 94.31 28 LEU B O 1
ATOM 1721 N N . PHE B 1 29 ? -8.602 2.27 7.473 1 93.69 29 PHE B N 1
ATOM 1722 C CA . PHE B 1 29 ? -9.383 1.707 8.57 1 93.69 29 PHE B CA 1
ATOM 1723 C C . PHE B 1 29 ? -8.695 1.966 9.906 1 93.69 29 PHE B C 1
ATOM 1725 O O . PHE B 1 29 ? -7.473 1.878 10.016 1 93.69 29 PHE B O 1
ATOM 1732 N N . SER B 1 30 ? -9.547 2.291 10.852 1 95.12 30 SER B N 1
ATOM 1733 C CA . SER B 1 30 ? -8.984 2.277 12.195 1 95.12 30 SER B CA 1
ATOM 1734 C C . SER B 1 30 ? -8.547 0.875 12.594 1 95.12 30 SER B C 1
ATOM 1736 O O . SER B 1 30 ? -8.922 -0.108 11.953 1 95.12 30 SER B O 1
ATOM 1738 N N . HIS B 1 31 ? -7.688 0.809 13.602 1 91.62 31 HIS B N 1
ATOM 1739 C CA . HIS B 1 31 ? -7.098 -0.46 14.016 1 91.62 31 HIS B CA 1
ATOM 1740 C C . HIS B 1 31 ? -8.18 -1.499 14.297 1 91.62 31 HIS B C 1
ATOM 1742 O O . HIS B 1 31 ? -8.023 -2.674 13.961 1 91.62 31 HIS B O 1
ATOM 1748 N N . ASP B 1 32 ? -9.234 -1.083 14.906 1 90.56 32 ASP B N 1
ATOM 1749 C CA . ASP B 1 32 ? -10.305 -2.008 15.266 1 90.56 32 ASP B CA 1
ATOM 1750 C C . ASP B 1 32 ? -11.383 -2.045 14.188 1 90.56 32 ASP B C 1
ATOM 1752 O O . ASP B 1 32 ? -12.43 -2.674 14.367 1 90.56 32 ASP B O 1
ATOM 1756 N N . SER B 1 33 ? -11.164 -1.325 13.078 1 90.69 33 SER B N 1
ATOM 1757 C CA . SER B 1 33 ? -12.031 -1.237 11.906 1 90.69 33 SER B CA 1
ATOM 1758 C C . SER B 1 33 ? -13.422 -0.729 12.281 1 90.69 33 SER B C 1
ATOM 1760 O O . SER B 1 33 ? -14.422 -1.129 11.688 1 90.69 33 SER B O 1
ATOM 1762 N N . LYS B 1 34 ? -13.484 0.094 13.289 1 91.44 34 LYS B N 1
ATOM 1763 C CA . LYS B 1 34 ? -14.734 0.759 13.648 1 91.44 34 LYS B CA 1
ATOM 1764 C C . LYS B 1 34 ? -14.945 2.02 12.82 1 91.44 34 LYS B C 1
ATOM 1766 O O . LYS B 1 34 ? -16.078 2.439 12.602 1 91.44 34 LYS B O 1
ATOM 1771 N N . PHE B 1 35 ? -13.828 2.521 12.398 1 92.75 35 PHE B N 1
ATOM 1772 C CA . PHE B 1 35 ? -13.906 3.77 11.648 1 92.75 35 PHE B CA 1
ATOM 1773 C C . PHE B 1 35 ? -13.164 3.658 10.328 1 92.75 35 PHE B C 1
ATOM 1775 O O . PHE B 1 35 ? -12.203 2.895 10.211 1 92.75 35 PHE B O 1
ATOM 1782 N N . LEU B 1 36 ? -13.648 4.395 9.391 1 91.88 36 LEU B N 1
ATOM 1783 C CA . LEU B 1 36 ? -12.977 4.629 8.117 1 91.88 36 LEU B CA 1
ATOM 1784 C C . LEU B 1 36 ? -12.617 6.102 7.953 1 91.88 36 LEU B C 1
ATOM 1786 O O . LEU B 1 36 ? -13.484 6.973 8.078 1 91.88 36 LEU B O 1
ATOM 1790 N N . ILE B 1 37 ? -11.359 6.367 7.77 1 94 37 ILE B N 1
ATOM 1791 C CA . ILE B 1 37 ? -10.859 7.73 7.605 1 94 37 ILE B CA 1
ATOM 1792 C C . ILE B 1 37 ? -10.562 8 6.133 1 94 37 ILE B C 1
ATOM 1794 O O . ILE B 1 37 ? -9.82 7.246 5.496 1 94 37 ILE B O 1
ATOM 1798 N N . ILE B 1 38 ? -11.109 9.062 5.621 1 91.12 38 ILE B N 1
ATOM 1799 C CA . ILE B 1 38 ? -11 9.336 4.191 1 91.12 38 ILE B CA 1
ATOM 1800 C C . ILE B 1 38 ? -10.664 10.805 3.967 1 91.12 38 ILE B C 1
ATOM 1802 O O . ILE B 1 38 ? -11.047 11.664 4.762 1 91.12 38 ILE B O 1
ATOM 1806 N N . ALA B 1 39 ? -9.914 11 2.939 1 92.12 39 ALA B N 1
ATOM 1807 C CA . ALA B 1 39 ? -9.688 12.375 2.484 1 92.12 39 ALA B CA 1
ATOM 1808 C C . ALA B 1 39 ? -10.82 12.844 1.576 1 92.12 39 ALA B C 1
ATOM 1810 O O . ALA B 1 39 ? -11.305 12.078 0.735 1 92.12 39 ALA B O 1
ATOM 1811 N N . SER B 1 40 ? -11.258 14 1.742 1 88.31 40 SER B N 1
ATOM 1812 C CA . SER B 1 40 ? -12.273 14.664 0.931 1 88.31 40 SER B CA 1
ATOM 1813 C C . SER B 1 40 ? -11.898 16.109 0.639 1 88.31 40 SER B C 1
ATOM 1815 O O . SER B 1 40 ? -12.305 17.016 1.362 1 88.31 40 SER B O 1
ATOM 1817 N N . GLY B 1 41 ? -11.227 16.281 -0.508 1 88.5 41 GLY B N 1
ATOM 1818 C CA . GLY B 1 41 ? -10.664 17.594 -0.743 1 88.5 41 GLY B CA 1
ATOM 1819 C C . GLY B 1 41 ? -9.633 18 0.299 1 88.5 41 GLY B C 1
ATOM 1820 O O . GLY B 1 41 ? -8.617 17.328 0.474 1 88.5 41 GLY B O 1
ATOM 1821 N N . SER B 1 42 ? -10.031 19.094 0.973 1 94 42 SER B N 1
ATOM 1822 C CA . SER B 1 42 ? -9.117 19.594 2 1 94 42 SER B CA 1
ATOM 1823 C C . SER B 1 42 ? -9.492 19.062 3.377 1 94 42 SER B C 1
ATOM 1825 O O . SER B 1 42 ? -8.789 19.297 4.359 1 94 42 SER B O 1
ATOM 1827 N N . ASP B 1 43 ? -10.539 18.281 3.434 1 93.94 43 ASP B N 1
ATOM 1828 C CA . ASP B 1 43 ? -11.008 17.766 4.719 1 93.94 43 ASP B CA 1
ATOM 1829 C C . ASP B 1 43 ? -10.633 16.297 4.887 1 93.94 43 ASP B C 1
ATOM 1831 O O . ASP B 1 43 ? -10.375 15.602 3.904 1 93.94 43 ASP B O 1
ATOM 1835 N N . VAL B 1 44 ? -10.562 15.938 6.117 1 95.25 44 VAL B N 1
ATOM 1836 C CA . VAL B 1 44 ? -10.5 14.523 6.492 1 95.25 44 VAL B CA 1
ATOM 1837 C C . VAL B 1 44 ? -11.781 14.125 7.219 1 95.25 44 VAL B C 1
ATOM 1839 O O . VAL B 1 44 ? -12.211 14.805 8.156 1 95.25 44 VAL B O 1
ATOM 1842 N N . LYS B 1 45 ? -12.359 13.125 6.73 1 92.62 45 LYS B N 1
ATOM 1843 C CA . LYS B 1 45 ? -13.625 12.68 7.316 1 92.62 45 LYS B CA 1
ATOM 1844 C C . LYS B 1 45 ? -13.469 11.32 7.984 1 92.62 45 LYS B C 1
ATOM 1846 O O . LYS B 1 45 ? -12.805 10.43 7.453 1 92.62 45 LYS B O 1
ATOM 1851 N N . VAL B 1 46 ? -14.125 11.234 9.109 1 94.5 46 VAL B N 1
ATOM 1852 C CA . VAL B 1 46 ? -14.164 9.984 9.859 1 94.5 46 VAL B CA 1
ATOM 1853 C C . VAL B 1 46 ? -15.57 9.406 9.828 1 94.5 46 VAL B C 1
ATOM 1855 O O . VAL B 1 46 ? -16.531 10.062 10.25 1 94.5 46 VAL B O 1
ATOM 1858 N N . HIS B 1 47 ? -15.68 8.203 9.344 1 90 47 HIS B N 1
ATOM 1859 C CA . HIS B 1 47 ? -16.969 7.539 9.234 1 90 47 HIS B CA 1
ATOM 1860 C C . HIS B 1 47 ? -17.047 6.324 10.156 1 90 47 HIS B C 1
ATOM 1862 O O . HIS B 1 47 ? -16.078 5.555 10.25 1 90 47 HIS B O 1
ATOM 1868 N N . SER B 1 48 ? -18.172 6.219 10.844 1 88.25 48 SER B N 1
ATOM 1869 C CA . SER B 1 48 ? -18.438 4.973 11.555 1 88.25 48 SER B CA 1
ATOM 1870 C C . SER B 1 48 ? -18.828 3.861 10.586 1 88.25 48 SER B C 1
ATOM 1872 O O . SER B 1 48 ? -19.75 4.031 9.773 1 88.25 48 SER B O 1
ATOM 1874 N N . ILE B 1 49 ? -18.172 2.785 10.656 1 84.06 49 ILE B N 1
ATOM 1875 C CA . ILE B 1 49 ? -18.484 1.663 9.773 1 84.06 49 ILE B CA 1
ATOM 1876 C C . ILE B 1 49 ? -19.828 1.048 10.164 1 84.06 49 ILE B C 1
ATOM 1878 O O . ILE B 1 49 ? -20.594 0.622 9.305 1 84.06 49 ILE B O 1
ATOM 1882 N N . GLN B 1 50 ? -20.094 0.978 11.359 1 82.06 50 GLN B N 1
ATOM 1883 C CA . GLN B 1 50 ? -21.328 0.37 11.875 1 82.06 50 GLN B CA 1
ATOM 1884 C C . GLN B 1 50 ? -22.562 1.14 11.414 1 82.06 50 GLN B C 1
ATOM 1886 O O . GLN B 1 50 ? -23.5 0.55 10.883 1 82.06 50 GLN B O 1
ATOM 1891 N N . SER B 1 51 ? -22.516 2.441 11.578 1 80.44 51 SER B N 1
ATOM 1892 C CA . SER B 1 51 ? -23.688 3.248 11.273 1 80.44 51 SER B CA 1
ATOM 1893 C C . SER B 1 51 ? -23.609 3.809 9.859 1 80.44 51 SER B C 1
ATOM 1895 O O . SER B 1 51 ? -24.641 4.219 9.297 1 80.44 51 SER B O 1
ATOM 1897 N N . GLY B 1 52 ? -22.422 3.893 9.328 1 78.94 52 GLY B N 1
ATOM 1898 C CA . GLY B 1 52 ? -22.234 4.5 8.023 1 78.94 52 GLY B CA 1
ATOM 1899 C C . GLY B 1 52 ? -22.188 6.016 8.07 1 78.94 52 GLY B C 1
ATOM 1900 O O . GLY B 1 52 ? -21.922 6.668 7.055 1 78.94 52 GLY B O 1
ATOM 1901 N N . GLU B 1 53 ? -22.297 6.586 9.227 1 84.94 53 GLU B N 1
ATOM 1902 C CA . GLU B 1 53 ? -22.375 8.031 9.367 1 84.94 53 GLU B CA 1
ATOM 1903 C C . GLU B 1 53 ? -20.984 8.656 9.5 1 84.94 53 GLU B C 1
ATOM 1905 O O . GLU B 1 53 ? -20.078 8.031 10.047 1 84.94 53 GLU B O 1
ATOM 1910 N N . CYS B 1 54 ? -20.906 9.898 9.016 1 89.12 54 CYS B N 1
ATOM 1911 C CA . CYS B 1 54 ? -19.703 10.695 9.266 1 89.12 54 CYS B CA 1
ATOM 1912 C C . CYS B 1 54 ? -19.703 11.242 10.688 1 89.12 54 CYS B C 1
ATOM 1914 O O . CYS B 1 54 ? -20.531 12.094 11.031 1 89.12 54 CYS B O 1
ATOM 1916 N N . VAL B 1 55 ? -18.844 10.828 11.523 1 94.25 55 VAL B N 1
ATOM 1917 C CA . VAL B 1 55 ? -18.891 11.164 12.945 1 94.25 55 VAL B CA 1
ATOM 1918 C C . VAL B 1 55 ? -18 12.367 13.227 1 94.25 55 VAL B C 1
ATOM 1920 O O . VAL B 1 55 ? -18.219 13.109 14.18 1 94.25 55 VAL B O 1
ATOM 1923 N N . HIS B 1 56 ? -16.906 12.594 12.438 1 96.75 56 HIS B N 1
ATOM 1924 C CA . HIS B 1 56 ? -16.047 13.758 12.555 1 96.75 56 HIS B CA 1
ATOM 1925 C C . HIS B 1 56 ? -15.656 14.305 11.188 1 96.75 56 HIS B C 1
ATOM 1927 O O . HIS B 1 56 ? -15.422 13.531 10.25 1 96.75 56 HIS B O 1
ATOM 1933 N N . ILE B 1 57 ? -15.633 15.602 11.055 1 95.75 57 ILE B N 1
ATOM 1934 C CA . ILE B 1 57 ? -14.953 16.297 9.969 1 95.75 57 ILE B CA 1
ATOM 1935 C C . ILE B 1 57 ? -13.742 17.047 10.508 1 95.75 57 ILE B C 1
ATOM 1937 O O . ILE B 1 57 ? -13.883 17.969 11.32 1 95.75 57 ILE B O 1
ATOM 1941 N N . LEU B 1 58 ? -12.609 16.609 10.109 1 97.81 58 LEU B N 1
ATOM 1942 C CA . LEU B 1 58 ? -11.344 17.188 10.555 1 97.81 58 LEU B CA 1
ATOM 1943 C C . LEU B 1 58 ? -10.852 18.234 9.57 1 97.81 58 LEU B C 1
ATOM 1945 O O . LEU B 1 58 ? -10.461 17.906 8.445 1 97.81 58 LEU B O 1
ATOM 1949 N N . ARG B 1 59 ? -10.852 19.484 10.102 1 97.56 59 ARG B N 1
ATOM 1950 C CA . ARG B 1 59 ? -10.555 20.594 9.203 1 97.56 59 ARG B CA 1
ATOM 1951 C C . ARG B 1 59 ? -9.305 21.344 9.641 1 97.56 59 ARG B C 1
ATOM 1953 O O . ARG B 1 59 ? -9.203 21.75 10.797 1 97.56 59 ARG B O 1
ATOM 1960 N N . TYR B 1 60 ? -8.398 21.453 8.742 1 98.06 60 TYR B N 1
ATOM 1961 C CA . TYR B 1 60 ? -7.227 22.312 8.906 1 98.06 60 TYR B CA 1
ATOM 1962 C C . TYR B 1 60 ? -6.629 22.688 7.555 1 98.06 60 TYR B C 1
ATOM 1964 O O . TYR B 1 60 ? -6.266 23.844 7.328 1 98.06 60 TYR B O 1
ATOM 1972 N N . HIS B 1 61 ? -6.477 21.719 6.699 1 97.38 61 HIS B N 1
ATOM 1973 C CA . HIS B 1 61 ? -5.809 21.906 5.418 1 97.38 61 HIS B CA 1
ATOM 1974 C C . HIS B 1 61 ? -6.543 22.938 4.559 1 97.38 61 HIS B C 1
ATOM 1976 O O . HIS B 1 61 ? -7.773 22.969 4.539 1 97.38 61 HIS B O 1
ATOM 1982 N N . LYS B 1 62 ? -5.84 23.734 3.877 1 97.12 62 LYS B N 1
ATOM 1983 C CA . LYS B 1 62 ? -6.395 24.719 2.953 1 97.12 62 LYS B CA 1
ATOM 1984 C C . LYS B 1 62 ? -6.41 24.172 1.523 1 97.12 62 LYS B C 1
ATOM 1986 O O . LYS B 1 62 ? -7.145 24.688 0.672 1 97.12 62 LYS B O 1
ATOM 1991 N N . THR B 1 63 ? -5.57 23.281 1.273 1 95.88 63 THR B N 1
ATOM 1992 C CA . THR B 1 63 ? -5.477 22.656 -0.043 1 95.88 63 THR B CA 1
ATOM 1993 C C . THR B 1 63 ? -5.758 21.156 0.047 1 95.88 63 THR B C 1
ATOM 1995 O O . THR B 1 63 ? -6.055 20.641 1.125 1 95.88 63 THR B O 1
ATOM 1998 N N . ARG B 1 64 ? -5.688 20.516 -1.037 1 93.31 64 ARG B N 1
ATOM 1999 C CA . ARG B 1 64 ? -6.078 19.109 -1.16 1 93.31 64 ARG B CA 1
ATOM 2000 C C . ARG B 1 64 ? -5.203 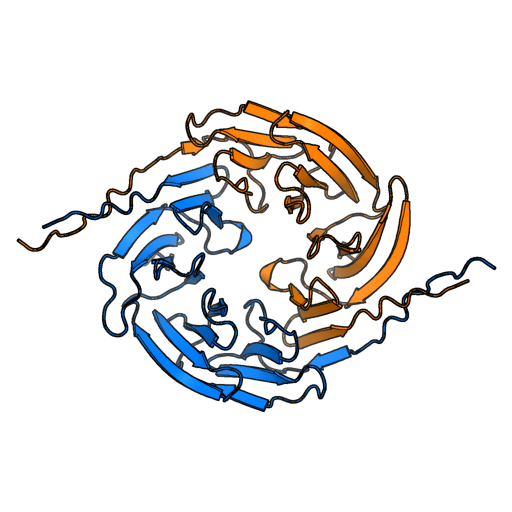18.219 -0.288 1 93.31 64 ARG B C 1
ATOM 2002 O O . ARG B 1 64 ? -3.977 18.344 -0.307 1 93.31 64 ARG B O 1
ATOM 2009 N N . VAL B 1 65 ? -5.859 17.281 0.456 1 95.31 65 VAL B N 1
ATOM 2010 C CA . VAL B 1 65 ? -5.148 16.234 1.185 1 95.31 65 VAL B CA 1
ATOM 2011 C C . VAL B 1 65 ? -4.641 15.18 0.206 1 95.31 65 VAL B C 1
ATOM 2013 O O . VAL B 1 65 ? -5.391 14.695 -0.645 1 95.31 65 VAL B O 1
ATOM 2016 N N . ILE B 1 66 ? -3.34 14.781 0.342 1 93.25 66 ILE B N 1
ATOM 2017 C CA . ILE B 1 66 ? -2.752 13.898 -0.661 1 93.25 66 ILE B CA 1
ATOM 2018 C C . ILE B 1 66 ? -2.381 12.562 -0.02 1 93.25 66 ILE B C 1
ATOM 2020 O O . ILE B 1 66 ? -2.045 11.602 -0.718 1 93.25 66 ILE B O 1
ATOM 2024 N N . SER B 1 67 ? -2.445 12.508 1.225 1 94.75 67 SER B N 1
ATOM 2025 C CA . SER B 1 67 ? -2.053 11.266 1.877 1 94.75 67 SER B CA 1
ATOM 2026 C C . SER B 1 67 ? -2.645 11.164 3.279 1 94.75 67 SER B C 1
ATOM 2028 O O . SER B 1 67 ? -2.773 12.172 3.977 1 94.75 67 SER B O 1
ATOM 2030 N N . LEU B 1 68 ? -3.01 10 3.699 1 95.75 68 LEU B N 1
ATOM 2031 C CA . LEU B 1 68 ? -3.354 9.594 5.059 1 95.75 68 LEU B CA 1
ATOM 2032 C C . LEU B 1 68 ? -2.416 8.492 5.547 1 95.75 68 LEU B C 1
ATOM 2034 O O . LEU B 1 68 ? -2.143 7.535 4.82 1 95.75 68 LEU B O 1
ATOM 2038 N N . GLN B 1 69 ? -1.87 8.68 6.707 1 96.44 69 GLN B N 1
ATOM 2039 C CA . GLN B 1 69 ? -0.953 7.699 7.273 1 96.44 69 GLN B CA 1
ATOM 2040 C C . GLN B 1 69 ? -1.355 7.328 8.695 1 96.44 69 GLN B C 1
ATOM 2042 O O . GLN B 1 69 ? -1.755 8.195 9.477 1 96.44 69 GLN B O 1
ATOM 2047 N N . GLU B 1 70 ? -1.226 6.043 8.977 1 95.12 70 GLU B N 1
ATOM 2048 C CA . GLU B 1 70 ? -1.426 5.598 10.352 1 95.12 70 GLU B CA 1
ATOM 2049 C C . GLU B 1 70 ? -0.267 6.031 11.25 1 95.12 70 GLU B C 1
ATOM 2051 O O . GLU B 1 70 ? 0.881 6.086 10.797 1 95.12 70 GLU B O 1
ATOM 2056 N N . ASN B 1 71 ? -0.647 6.371 12.469 1 96.06 71 ASN B N 1
ATOM 2057 C CA . ASN B 1 71 ? 0.395 6.48 13.484 1 96.06 71 ASN B CA 1
ATOM 2058 C C . ASN B 1 71 ? 0.805 5.113 14.023 1 96.06 71 ASN B C 1
ATOM 2060 O O . ASN B 1 71 ? 0.027 4.453 14.711 1 96.06 71 ASN B O 1
ATOM 2064 N N . LYS B 1 72 ? 2.033 4.754 13.703 1 92.06 72 LYS B N 1
ATOM 2065 C CA . LYS B 1 72 ? 2.506 3.406 14.008 1 92.06 72 LYS B CA 1
ATOM 2066 C C . LYS B 1 72 ? 2.67 3.207 15.516 1 92.06 72 LYS B C 1
ATOM 2068 O O . LYS B 1 72 ? 2.693 2.072 15.992 1 92.06 72 LYS B O 1
ATOM 2073 N N . THR B 1 73 ? 2.75 4.238 16.234 1 93.69 73 THR B N 1
ATOM 2074 C CA . THR B 1 73 ? 3.014 4.133 17.672 1 93.69 73 THR B CA 1
ATOM 2075 C C . THR B 1 73 ? 1.737 4.363 18.469 1 93.69 73 THR B C 1
ATOM 2077 O O . THR B 1 73 ? 1.69 4.074 19.672 1 93.69 73 THR B O 1
ATOM 2080 N N . ASN B 1 74 ? 0.737 4.906 17.875 1 95.88 74 ASN B N 1
ATOM 2081 C CA . ASN B 1 74 ? -0.537 5.172 18.531 1 95.88 74 ASN B CA 1
ATOM 2082 C C . ASN B 1 74 ? -1.711 5.008 17.578 1 95.88 74 ASN B C 1
ATOM 2084 O O . ASN B 1 74 ? -2.014 5.914 16.797 1 95.88 74 ASN B O 1
ATOM 2088 N N . HIS B 1 75 ? -2.473 4.02 17.734 1 95.25 75 HIS B N 1
ATOM 2089 C CA . HIS B 1 75 ? -3.494 3.613 16.766 1 95.25 75 HIS B CA 1
ATOM 2090 C C . HIS B 1 75 ? -4.691 4.559 16.812 1 95.25 75 HIS B C 1
ATOM 2092 O O . HIS B 1 75 ? -5.559 4.508 15.93 1 95.25 75 HIS B O 1
ATOM 2098 N N . LEU B 1 76 ? -4.754 5.414 17.719 1 96.5 76 LEU B N 1
ATOM 2099 C CA . LEU B 1 76 ? -5.859 6.359 17.812 1 96.5 76 LEU B CA 1
ATOM 2100 C C . LEU B 1 76 ? -5.586 7.602 16.969 1 96.5 76 LEU B C 1
ATOM 2102 O O . LEU B 1 76 ? -6.465 8.453 16.812 1 96.5 76 LEU B O 1
ATOM 2106 N N . GLN B 1 77 ? -4.434 7.625 16.469 1 97.31 77 GLN B N 1
ATOM 2107 C CA . GLN B 1 77 ? -4.016 8.836 15.766 1 97.31 77 GLN B CA 1
ATOM 2108 C C . GLN B 1 77 ? -3.746 8.547 14.297 1 97.31 77 GLN B C 1
ATOM 2110 O O . GLN B 1 77 ? -3.383 7.422 13.93 1 97.31 77 GLN B O 1
ATOM 2115 N N . VAL B 1 78 ? -3.963 9.516 13.453 1 97.5 78 VAL B N 1
ATOM 2116 C CA . VAL B 1 78 ? -3.686 9.445 12.016 1 97.5 78 VAL B CA 1
ATOM 2117 C C . VAL B 1 78 ? -3.02 10.742 11.562 1 97.5 78 VAL B C 1
ATOM 2119 O O . VAL B 1 78 ? -3.189 11.789 12.188 1 97.5 78 VAL B O 1
ATOM 2122 N N . PHE B 1 79 ? -2.211 10.656 10.539 1 97.31 79 PHE B N 1
ATOM 2123 C CA . PHE B 1 79 ? -1.599 11.812 9.906 1 97.31 79 PHE B CA 1
ATOM 2124 C C . PHE B 1 79 ? -2.25 12.102 8.555 1 97.31 79 PHE B C 1
ATOM 2126 O O . PHE B 1 79 ? -2.549 11.18 7.797 1 97.31 79 PHE B O 1
ATOM 2133 N N . SER B 1 80 ? -2.537 13.305 8.312 1 97.25 80 SER B N 1
ATOM 2134 C CA . SER B 1 80 ? -2.896 13.758 6.977 1 97.25 80 SER B CA 1
ATOM 2135 C C . SER B 1 80 ? -1.856 14.727 6.426 1 97.25 80 SER B C 1
ATOM 2137 O O . SER B 1 80 ? -1.256 15.5 7.18 1 97.25 80 SER B O 1
ATOM 2139 N N . CYS B 1 81 ? -1.613 14.656 5.133 1 96.81 81 CYS B N 1
ATOM 2140 C CA . CYS B 1 81 ? -0.698 15.562 4.445 1 96.81 81 CYS B CA 1
ATOM 2141 C C . CYS B 1 81 ? -1.381 16.234 3.256 1 96.81 81 CYS B C 1
ATOM 2143 O O . CYS B 1 81 ? -2.039 15.555 2.457 1 96.81 81 CYS B O 1
ATOM 2145 N N . SER B 1 82 ? -1.231 17.531 3.174 1 96.56 82 SER B N 1
ATOM 2146 C CA . SER B 1 82 ? -1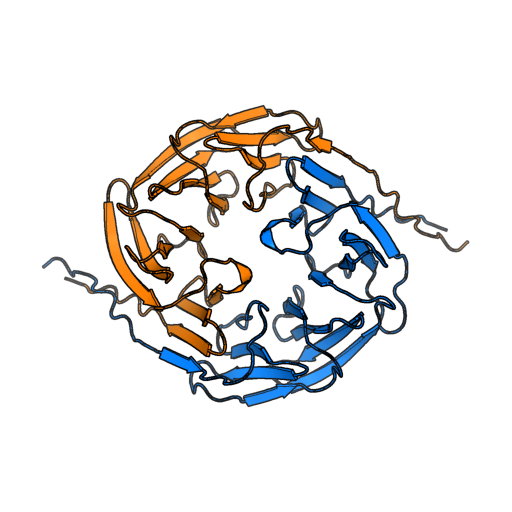.769 18.266 2.033 1 96.56 82 SER B CA 1
ATOM 2147 C C . SER B 1 82 ? -0.674 18.594 1.025 1 96.56 82 SER B C 1
ATOM 2149 O O . SER B 1 82 ? 0.514 18.453 1.324 1 96.56 82 SER B O 1
ATOM 2151 N N . ASP B 1 83 ? -1.104 18.938 -0.229 1 95.62 83 ASP B N 1
ATOM 2152 C CA . ASP B 1 83 ? -0.163 19.109 -1.329 1 95.62 83 ASP B CA 1
ATOM 2153 C C . ASP B 1 83 ? 0.725 20.328 -1.095 1 95.62 83 ASP B C 1
ATOM 2155 O O . ASP B 1 83 ? 1.769 20.484 -1.733 1 95.62 83 ASP B O 1
ATOM 2159 N N . ASP B 1 84 ? 0.408 21.281 -0.136 1 96 84 ASP B N 1
ATOM 2160 C CA . ASP B 1 84 ? 1.26 22.422 0.192 1 96 84 ASP B CA 1
ATOM 2161 C C . ASP B 1 84 ? 2.277 22.047 1.271 1 96 84 ASP B C 1
ATOM 2163 O O . ASP B 1 84 ? 3.084 22.891 1.681 1 96 84 ASP B O 1
ATOM 2167 N N . GLY B 1 85 ? 2.238 20.891 1.813 1 95.31 85 GLY B N 1
ATOM 2168 C CA . GLY B 1 85 ? 3.316 20.391 2.656 1 95.31 85 GLY B CA 1
ATOM 2169 C C . GLY B 1 85 ? 2.996 20.469 4.137 1 95.31 85 GLY B C 1
ATOM 2170 O O . GLY B 1 85 ? 3.891 20.344 4.977 1 95.31 85 GLY B O 1
ATOM 2171 N N . PHE B 1 86 ? 1.769 20.656 4.469 1 96.56 86 PHE B N 1
ATOM 2172 C CA . PHE B 1 86 ? 1.386 20.594 5.875 1 96.56 86 PHE B CA 1
ATOM 2173 C C . PHE B 1 86 ? 0.945 19.188 6.27 1 96.56 86 PHE B C 1
ATOM 2175 O O . PHE B 1 86 ? 0.209 18.547 5.527 1 96.56 86 PHE B O 1
ATOM 2182 N N . VAL B 1 87 ? 1.47 18.766 7.379 1 96.94 87 VAL B N 1
ATOM 2183 C CA . VAL B 1 87 ? 1.088 17.5 7.965 1 96.94 87 VAL B CA 1
ATOM 2184 C C . VAL B 1 87 ? 0.386 17.734 9.305 1 96.94 87 VAL B C 1
ATOM 2186 O O . VAL B 1 87 ? 0.863 18.5 10.133 1 96.94 87 VAL B O 1
ATOM 2189 N N . VAL B 1 88 ? -0.723 17.109 9.438 1 97.94 88 VAL B N 1
ATOM 2190 C CA . VAL B 1 88 ? -1.48 17.266 10.68 1 97.94 88 VAL B CA 1
ATOM 2191 C C . VAL B 1 88 ? -1.652 15.914 11.359 1 97.94 88 VAL B C 1
ATOM 2193 O O . VAL B 1 88 ? -2.002 14.922 10.711 1 97.94 88 VAL B O 1
ATOM 2196 N N . ARG B 1 89 ? -1.371 15.875 12.617 1 97.62 89 ARG B N 1
ATOM 2197 C CA . ARG B 1 89 ? -1.663 14.734 13.469 1 97.62 89 ARG B CA 1
ATOM 2198 C C . ARG B 1 89 ? -3.016 14.891 14.156 1 97.62 89 ARG B C 1
ATOM 2200 O O . ARG B 1 89 ? -3.258 15.891 14.836 1 97.62 89 ARG B O 1
ATOM 2207 N N . TRP B 1 90 ? -3.836 13.883 13.961 1 98.38 90 TRP B N 1
ATOM 2208 C CA . TRP B 1 90 ? -5.195 13.93 14.492 1 98.38 90 TRP B CA 1
ATOM 2209 C C . TRP B 1 90 ? -5.422 12.828 15.516 1 98.38 90 TRP B C 1
ATOM 2211 O O . TRP B 1 90 ? -4.871 11.727 15.391 1 98.38 90 TRP B O 1
ATOM 2221 N N . ASP B 1 91 ? -6.238 13.133 16.5 1 98.31 91 ASP B N 1
ATOM 2222 C CA . ASP B 1 91 ? -6.996 12.086 17.188 1 98.31 91 ASP B CA 1
ATOM 2223 C C . ASP B 1 91 ? -8.305 11.797 16.453 1 98.31 91 ASP B C 1
ATOM 2225 O O . ASP B 1 91 ? -9.25 12.578 16.531 1 98.31 91 ASP B O 1
ATOM 2229 N N . HIS B 1 92 ? -8.367 10.672 15.727 1 96.44 92 HIS B N 1
ATOM 2230 C CA . HIS B 1 92 ? -9.531 10.445 14.875 1 96.44 92 HIS B CA 1
ATOM 2231 C C . HIS B 1 92 ? -10.742 10.031 15.703 1 96.44 92 HIS B C 1
ATOM 2233 O O . HIS B 1 92 ? -11.883 10.156 15.25 1 96.44 92 HIS B O 1
ATOM 2239 N N . SER B 1 93 ? -10.555 9.477 16.859 1 95.12 93 SER B N 1
ATOM 2240 C CA . SER B 1 93 ? -11.656 9.039 17.719 1 95.12 93 SER B CA 1
ATOM 2241 C C . SER B 1 93 ? -12.375 10.234 18.344 1 95.12 93 SER B C 1
ATOM 2243 O O . SER B 1 93 ? -13.602 10.242 18.453 1 95.12 93 SER B O 1
ATOM 2245 N N . GLU B 1 94 ? -11.633 11.25 18.703 1 96.81 94 GLU B N 1
ATOM 2246 C CA . GLU B 1 94 ? -12.203 12.43 19.344 1 96.81 94 GLU B CA 1
ATOM 2247 C C . GLU B 1 94 ? -12.414 13.555 18.344 1 96.81 94 GLU B C 1
ATOM 2249 O O . GLU B 1 94 ? -13.086 14.547 18.641 1 96.81 94 GLU B O 1
ATOM 2254 N N . GLY B 1 95 ? -11.828 13.43 17.234 1 97.62 95 GLY B N 1
ATOM 2255 C CA . GLY B 1 95 ? -11.93 14.469 16.219 1 97.62 95 GLY B CA 1
ATOM 2256 C C . GLY B 1 95 ? -11.141 15.719 16.562 1 97.62 95 GLY B C 1
ATOM 2257 O O . GLY B 1 95 ? -11.609 16.828 16.344 1 97.62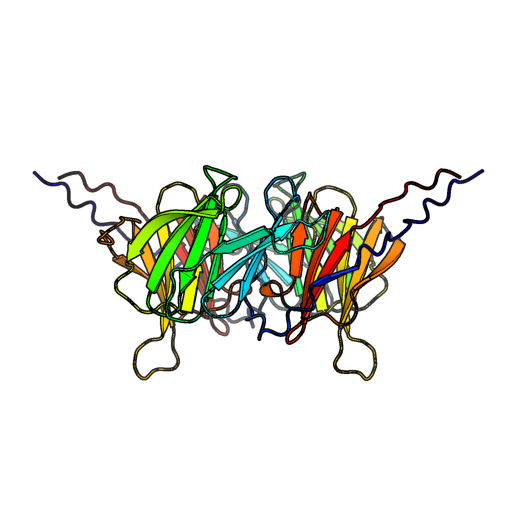 95 GLY B O 1
ATOM 2258 N N . LYS B 1 96 ? -9.953 15.5 17.109 1 98 96 LYS B N 1
ATOM 2259 C CA . LYS B 1 96 ? -9.172 16.625 17.594 1 98 96 LYS B CA 1
ATOM 2260 C C . LYS B 1 96 ? -7.867 16.781 16.812 1 98 96 LYS B C 1
ATOM 2262 O O . LYS B 1 96 ? -7.211 15.781 16.516 1 98 96 LYS B O 1
ATOM 2267 N N . LEU B 1 97 ? -7.547 18.016 16.562 1 98.38 97 LEU B N 1
ATOM 2268 C CA . LEU B 1 97 ? -6.23 18.359 16.047 1 98.38 97 LEU B CA 1
ATOM 2269 C C . LEU B 1 97 ? -5.176 18.312 17.141 1 98.38 97 LEU B C 1
ATOM 2271 O O . LEU B 1 97 ? -5.316 19 18.156 1 98.38 97 LEU B O 1
ATOM 2275 N N . LEU B 1 98 ? -4.156 17.547 17.016 1 97.62 98 LEU B N 1
ATOM 2276 C CA . LEU B 1 98 ? -3.152 17.375 18.047 1 97.62 98 LEU B CA 1
ATOM 2277 C C . LEU B 1 98 ? -1.904 18.188 17.75 1 97.62 98 LEU B C 1
ATOM 2279 O O . LEU B 1 98 ? -1.323 18.797 18.641 1 97.62 98 LEU B O 1
ATOM 2283 N N . GLN B 1 99 ? -1.46 18.172 16.562 1 96.81 99 GLN B N 1
ATOM 2284 C CA . GLN B 1 99 ? -0.211 18.828 16.188 1 96.81 99 GLN B CA 1
ATOM 2285 C C . GLN B 1 99 ? -0.161 19.125 14.695 1 96.81 99 GLN B C 1
ATOM 2287 O O . GLN B 1 99 ? -0.668 18.344 13.883 1 96.81 99 GLN B O 1
ATOM 2292 N N . VAL B 1 100 ? 0.495 20.203 14.328 1 96.44 100 VAL B N 1
ATOM 2293 C CA . VAL B 1 100 ? 0.706 20.578 12.93 1 96.44 100 VAL B CA 1
ATOM 2294 C C . VAL B 1 100 ? 2.201 20.625 12.625 1 96.44 100 VAL B C 1
ATOM 2296 O O . VAL B 1 100 ? 2.984 21.156 13.422 1 96.44 100 VAL B O 1
ATOM 2299 N N . TYR B 1 101 ? 2.584 20.016 11.508 1 94.94 101 TYR B N 1
ATOM 2300 C CA . TYR B 1 101 ? 3.951 20.062 11 1 94.94 101 TYR B CA 1
ATOM 2301 C C . TYR B 1 101 ? 4.012 20.766 9.648 1 94.94 101 TYR B C 1
ATOM 2303 O O . TYR B 1 101 ? 3.105 20.609 8.828 1 94.94 101 TYR B O 1
ATOM 2311 N N . ASN B 1 102 ? 5.012 21.516 9.508 1 94.44 102 ASN B N 1
ATOM 2312 C CA . ASN B 1 102 ? 5.293 22.141 8.219 1 94.44 102 ASN B CA 1
ATOM 2313 C C . ASN B 1 102 ? 6.535 21.531 7.566 1 94.44 102 ASN B C 1
ATOM 2315 O O . ASN B 1 102 ? 7.641 21.641 8.102 1 94.44 102 ASN B O 1
ATOM 2319 N N . LEU B 1 103 ? 6.34 20.891 6.402 1 93.25 103 LEU B N 1
ATOM 2320 C CA . LEU B 1 103 ? 7.457 20.266 5.699 1 93.25 103 LEU B CA 1
ATOM 2321 C C . LEU B 1 103 ? 8.281 21.312 4.965 1 93.25 103 LEU B C 1
ATOM 2323 O O . LEU B 1 103 ? 9.414 21.047 4.547 1 93.25 103 LEU B O 1
ATOM 2327 N N . HIS B 1 104 ? 7.711 22.516 4.703 1 91.69 104 HIS B N 1
ATOM 2328 C CA . HIS B 1 104 ? 8.336 23.656 4.047 1 91.69 104 HIS B CA 1
ATOM 2329 C C . HIS B 1 104 ? 8.656 23.344 2.59 1 91.69 104 HIS B C 1
ATOM 2331 O O . HIS B 1 104 ? 9.68 23.781 2.066 1 91.69 104 HIS B O 1
ATOM 2337 N N . MET B 1 105 ? 7.863 22.453 1.985 1 92.19 105 MET B N 1
ATOM 2338 C CA . MET B 1 105 ? 7.91 22.125 0.566 1 92.19 105 MET B CA 1
ATOM 2339 C C . MET B 1 105 ? 6.594 21.5 0.11 1 92.19 105 MET B C 1
ATOM 2341 O O . MET B 1 105 ? 5.906 20.844 0.894 1 92.19 105 MET B O 1
ATOM 2345 N N . PRO B 1 106 ? 6.312 21.766 -1.157 1 94.69 106 PRO B N 1
ATOM 2346 C CA . PRO B 1 106 ? 5.137 21.047 -1.664 1 94.69 106 PRO B CA 1
ATOM 2347 C C . PRO B 1 106 ? 5.344 19.531 -1.719 1 94.69 106 PRO B C 1
ATOM 2349 O O . PRO B 1 106 ? 6.477 19.062 -1.855 1 94.69 106 PRO B O 1
ATOM 2352 N N . ALA B 1 107 ? 4.293 18.812 -1.571 1 95.12 107 ALA B N 1
ATOM 2353 C CA . ALA B 1 107 ? 4.379 17.359 -1.525 1 95.12 107 ALA B CA 1
ATOM 2354 C C . ALA B 1 107 ? 3.473 16.719 -2.578 1 95.12 107 ALA B C 1
ATOM 2356 O O . ALA B 1 107 ? 2.355 17.188 -2.807 1 95.12 107 ALA B O 1
ATOM 2357 N N . SER B 1 108 ? 3.939 15.664 -3.203 1 94.12 108 SER B N 1
ATOM 2358 C CA . SER B 1 108 ? 3.146 14.859 -4.125 1 94.12 108 SER B CA 1
ATOM 2359 C C . SER B 1 108 ? 2.719 13.539 -3.482 1 94.12 108 SER B C 1
ATOM 2361 O O . SER B 1 108 ? 1.695 12.969 -3.855 1 94.12 108 SER B O 1
ATOM 2363 N N . SER B 1 109 ? 3.49 13.031 -2.625 1 94.31 109 SER B N 1
ATOM 2364 C CA . SER B 1 109 ? 3.164 11.883 -1.786 1 94.31 109 SER B CA 1
ATOM 2365 C C . SER B 1 109 ? 3.863 11.969 -0.433 1 94.31 109 SER B C 1
ATOM 2367 O O . SER B 1 109 ? 4.785 12.766 -0.256 1 94.31 109 SER B O 1
ATOM 2369 N N . PHE B 1 110 ? 3.387 11.281 0.512 1 95.19 110 PHE B N 1
ATOM 2370 C CA . PHE B 1 110 ? 3.861 11.359 1.889 1 95.19 110 PHE B CA 1
ATOM 2371 C C . PHE B 1 110 ? 3.764 10 2.568 1 95.19 110 PHE B C 1
ATOM 2373 O O . PHE B 1 110 ? 2.752 9.305 2.445 1 95.19 110 PHE B O 1
ATOM 2380 N N . TYR B 1 111 ? 4.887 9.602 3.311 1 95.38 111 TYR B N 1
ATOM 2381 C CA . TYR B 1 111 ? 4.949 8.273 3.908 1 95.38 111 TYR B CA 1
ATOM 2382 C C . TYR B 1 111 ? 5.547 8.328 5.309 1 95.38 111 TYR B C 1
ATOM 2384 O O . TYR B 1 111 ? 6.504 9.07 5.551 1 95.38 111 TYR B O 1
ATOM 2392 N N . ILE B 1 112 ? 4.988 7.559 6.199 1 95.25 112 ILE B N 1
ATOM 2393 C CA . ILE B 1 112 ? 5.527 7.312 7.535 1 95.25 112 ILE B CA 1
ATOM 2394 C C . ILE B 1 112 ? 5.758 5.816 7.73 1 95.25 112 ILE B C 1
ATOM 2396 O O . ILE B 1 112 ? 4.906 5.117 8.289 1 95.25 112 ILE B O 1
ATOM 2400 N N . PRO B 1 113 ? 6.883 5.316 7.312 1 93 113 PRO B N 1
ATOM 2401 C CA . PRO B 1 113 ? 7.102 3.869 7.324 1 93 113 PRO B CA 1
ATOM 2402 C C . PRO B 1 113 ? 7.305 3.316 8.734 1 93 113 PRO B C 1
ATOM 2404 O O . PRO B 1 113 ? 7.203 2.105 8.945 1 93 113 PRO B O 1
ATOM 2407 N N . SER B 1 114 ? 7.656 4.129 9.617 1 89.19 114 SER B N 1
ATOM 2408 C CA . SER B 1 114 ? 7.934 3.668 10.969 1 89.19 114 SER B CA 1
ATOM 2409 C C . SER B 1 114 ? 7.5 4.703 12 1 89.19 114 SER B C 1
ATOM 2411 O O . SER B 1 114 ? 7.055 5.797 11.648 1 89.19 114 SER B O 1
ATOM 2413 N N . GLY B 1 115 ? 7.555 4.242 13.141 1 85.81 115 GLY B N 1
ATOM 2414 C CA . GLY B 1 115 ? 7.191 5.137 14.227 1 85.81 115 GLY B CA 1
ATOM 2415 C C . GLY B 1 115 ? 8.312 6.082 14.625 1 85.81 115 GLY B C 1
ATOM 2416 O O . GLY B 1 115 ? 8.141 6.918 15.516 1 85.81 115 GLY B O 1
ATOM 2417 N N . ASP B 1 116 ? 9.328 5.867 13.773 1 76.31 116 ASP B N 1
ATOM 2418 C CA . ASP B 1 116 ? 10.438 6.766 14.086 1 76.31 116 ASP B CA 1
ATOM 2419 C C . ASP B 1 116 ? 10.281 8.102 13.352 1 76.31 116 ASP B C 1
ATOM 2421 O O . ASP B 1 116 ? 9.352 8.281 12.57 1 76.31 116 ASP B O 1
ATOM 2425 N N . ASN B 1 117 ? 10.359 9.195 13.875 1 78.88 117 ASN B N 1
ATOM 2426 C CA . ASN B 1 117 ? 10.172 10.578 13.43 1 78.88 117 ASN B CA 1
ATOM 2427 C C . ASN B 1 117 ? 10.766 10.805 12.047 1 78.88 117 ASN B C 1
ATOM 2429 O O . ASN B 1 117 ? 10.945 11.953 11.625 1 78.88 117 ASN B O 1
ATOM 2433 N N . THR B 1 118 ? 11.094 9.664 11.273 1 87.75 118 THR B N 1
ATOM 2434 C CA . THR B 1 118 ? 11.57 9.828 9.906 1 87.75 118 THR B CA 1
ATOM 2435 C C . THR B 1 118 ? 10.422 9.703 8.906 1 87.75 118 THR B C 1
ATOM 2437 O O . THR B 1 118 ? 9.75 8.664 8.852 1 87.75 118 THR B O 1
ATOM 2440 N N . TRP B 1 119 ? 10.289 10.695 8.141 1 94.06 119 TRP B N 1
ATOM 2441 C CA . TRP B 1 119 ? 9.227 10.742 7.141 1 94.06 119 TRP B CA 1
ATOM 2442 C C . TRP B 1 119 ? 9.812 10.805 5.73 1 94.06 119 TRP B C 1
ATOM 2444 O O . TRP B 1 119 ? 10.984 11.133 5.555 1 94.06 119 TRP B O 1
ATOM 2454 N N . PHE B 1 120 ? 9.008 10.438 4.734 1 93.88 120 PHE B N 1
ATOM 2455 C CA . PHE B 1 120 ? 9.414 10.5 3.338 1 93.88 120 PHE B CA 1
ATOM 2456 C C . PHE B 1 120 ? 8.383 11.25 2.504 1 93.88 120 PHE B C 1
ATOM 2458 O O . PHE B 1 120 ? 7.18 11.078 2.697 1 93.88 120 PHE B O 1
ATOM 2465 N N . VAL B 1 121 ? 8.891 12.102 1.628 1 95.31 121 VAL B N 1
ATOM 2466 C CA . VAL B 1 121 ? 8.016 12.922 0.795 1 95.31 121 VAL B CA 1
ATOM 2467 C C . VAL B 1 121 ? 8.555 12.961 -0.634 1 95.31 121 VAL B C 1
ATOM 2469 O O . VAL B 1 121 ? 9.766 13.039 -0.846 1 95.31 121 VAL B O 1
ATOM 2472 N N . THR B 1 122 ? 7.633 12.805 -1.593 1 95.25 122 THR B N 1
ATOM 2473 C CA . THR B 1 122 ? 8.023 13.094 -2.967 1 95.25 122 THR B CA 1
ATOM 2474 C C . THR B 1 122 ? 7.613 14.508 -3.359 1 95.25 122 THR B C 1
ATOM 2476 O O . THR B 1 122 ? 6.543 14.984 -2.971 1 95.25 122 THR B O 1
ATOM 2479 N N . LYS B 1 123 ? 8.445 15.133 -4.008 1 95.19 123 LYS B N 1
ATOM 2480 C CA . LYS B 1 123 ? 8.219 16.484 -4.492 1 95.19 123 LYS B CA 1
ATOM 2481 C C . LYS B 1 123 ? 8.516 16.594 -5.984 1 95.19 123 LYS B C 1
ATOM 2483 O O . LYS B 1 123 ? 9.508 16.031 -6.469 1 95.19 123 LYS B O 1
ATOM 2488 N N . LYS B 1 124 ? 7.637 17.281 -6.656 1 94.56 124 LYS B N 1
ATOM 2489 C CA . LYS B 1 124 ? 7.883 17.531 -8.078 1 94.56 124 LYS B CA 1
ATOM 2490 C C . LYS B 1 124 ? 8.977 18.578 -8.266 1 94.56 124 LYS B C 1
ATOM 2492 O O . LYS B 1 124 ? 9 19.594 -7.566 1 94.56 124 LYS B O 1
ATOM 2497 N N . VAL B 1 125 ? 9.883 18.281 -9.203 1 92.81 125 VAL B N 1
ATOM 2498 C CA . VAL B 1 125 ? 10.914 19.25 -9.562 1 92.81 125 VAL B CA 1
ATOM 2499 C C . VAL B 1 125 ? 10.289 20.391 -10.359 1 92.81 125 VAL B C 1
ATOM 2501 O O . VAL B 1 125 ? 9.531 20.172 -11.297 1 92.81 125 VAL B O 1
ATOM 2504 N N . GLU B 1 126 ? 10.656 21.531 -9.891 1 89.12 126 GLU B N 1
ATOM 2505 C CA . GLU B 1 126 ? 10.109 22.719 -10.547 1 89.12 126 GLU B CA 1
ATOM 2506 C C . GLU B 1 126 ? 10.398 22.703 -12.047 1 89.12 126 GLU B C 1
ATOM 2508 O O . GLU B 1 126 ? 11.531 22.484 -12.461 1 89.12 126 GLU B O 1
ATOM 2513 N N . ASN B 1 127 ? 9.43 22.875 -12.922 1 90.06 127 ASN B N 1
ATOM 2514 C CA . ASN B 1 127 ? 9.5 23.047 -14.367 1 90.06 127 ASN B CA 1
ATOM 2515 C C . ASN B 1 127 ? 9.953 21.766 -15.062 1 90.06 127 ASN B C 1
ATOM 2517 O O . ASN B 1 127 ? 10.445 21.797 -16.188 1 90.06 127 ASN B O 1
ATOM 2521 N N . GLN B 1 128 ? 9.961 20.672 -14.289 1 89.12 128 GLN B N 1
ATOM 2522 C CA . GLN B 1 128 ? 10.297 19.375 -14.852 1 89.12 128 GLN B CA 1
ATOM 2523 C C . GLN B 1 128 ? 9.242 18.328 -14.477 1 89.12 128 GLN B C 1
ATOM 2525 O O . GLN B 1 128 ? 8.547 18.469 -13.477 1 89.12 128 GLN B O 1
ATOM 2530 N N . ASP B 1 129 ? 9.055 17.406 -15.383 1 88.19 129 ASP B N 1
ATOM 2531 C CA . ASP B 1 129 ? 8.141 16.297 -15.078 1 88.19 129 ASP B CA 1
ATOM 2532 C C . ASP B 1 129 ? 8.867 15.164 -14.359 1 88.19 129 ASP B C 1
ATOM 2534 O O . ASP B 1 129 ? 8.891 14.031 -14.844 1 88.19 129 ASP B O 1
ATOM 2538 N N . GLN B 1 130 ? 9.609 15.594 -13.367 1 91.88 130 GLN B N 1
ATOM 2539 C CA . GLN B 1 130 ? 10.375 14.656 -12.547 1 91.88 130 GLN B CA 1
ATOM 2540 C C . GLN B 1 130 ? 10.062 14.859 -11.062 1 91.88 130 GLN B C 1
ATOM 2542 O O . GLN B 1 130 ? 9.695 15.953 -10.641 1 91.88 130 GLN B O 1
ATOM 2547 N N . TYR B 1 131 ? 10.148 13.812 -10.344 1 94 131 TYR B N 1
ATOM 2548 C CA . TYR B 1 131 ? 9.93 13.844 -8.906 1 94 131 TYR B CA 1
ATOM 2549 C C . TYR B 1 131 ? 11.18 13.375 -8.156 1 94 131 TYR B C 1
ATOM 2551 O O . TYR B 1 131 ? 11.984 12.617 -8.703 1 94 131 TYR B O 1
ATOM 2559 N N . ARG B 1 132 ? 11.289 13.883 -7.012 1 93.19 132 ARG B N 1
ATOM 2560 C CA . ARG B 1 132 ? 12.352 13.477 -6.098 1 93.19 132 ARG B CA 1
ATOM 2561 C C . ARG B 1 132 ? 11.781 12.992 -4.77 1 93.19 132 ARG B C 1
ATOM 2563 O O . ARG B 1 132 ? 10.719 13.453 -4.34 1 93.19 132 ARG B O 1
ATOM 2570 N N . LEU B 1 133 ? 12.477 12.039 -4.188 1 93.31 133 LEU B N 1
ATOM 2571 C CA . LEU B 1 133 ? 12.109 11.547 -2.865 1 93.31 133 LEU B CA 1
ATOM 2572 C C . LEU B 1 133 ? 13.039 12.109 -1.797 1 93.31 133 LEU B C 1
ATOM 2574 O O . LEU B 1 133 ? 14.266 12.031 -1.923 1 93.31 133 LEU B O 1
ATOM 2578 N N . TYR B 1 134 ? 12.438 12.688 -0.759 1 92.38 134 TYR B N 1
ATOM 2579 C CA . TYR B 1 134 ? 13.18 13.266 0.36 1 92.38 134 TYR B CA 1
ATOM 2580 C C . TYR B 1 134 ? 12.875 12.516 1.653 1 92.38 134 TYR B C 1
ATOM 2582 O O . TYR B 1 134 ? 11.758 12.039 1.857 1 92.38 134 TYR B O 1
ATOM 2590 N N . SER B 1 135 ? 13.867 12.398 2.447 1 89.69 135 SER B N 1
ATOM 2591 C CA . SER B 1 135 ? 13.672 12.016 3.842 1 89.69 135 SER B CA 1
ATOM 2592 C C . SER B 1 135 ? 13.781 13.219 4.77 1 89.69 135 SER B C 1
ATOM 2594 O O . SER B 1 135 ? 14.57 14.133 4.516 1 89.69 135 SER B O 1
ATOM 2596 N N . LEU B 1 136 ? 12.914 13.266 5.781 1 89.25 136 LEU B N 1
ATOM 2597 C CA . LEU B 1 136 ? 12.969 14.375 6.723 1 89.25 136 LEU B CA 1
ATOM 2598 C C . LEU B 1 136 ? 12.68 13.906 8.141 1 89.25 136 LEU B C 1
ATOM 2600 O O . LEU B 1 136 ? 11.953 12.922 8.336 1 89.25 136 LEU B O 1
ATOM 2604 N N . ILE B 1 137 ? 13.281 14.484 9.07 1 86.06 137 ILE B N 1
ATOM 2605 C CA . ILE B 1 137 ? 12.992 14.25 10.484 1 86.06 137 ILE B CA 1
ATOM 2606 C C . ILE B 1 137 ? 11.883 15.188 10.945 1 86.06 137 ILE B C 1
ATOM 2608 O O . ILE B 1 137 ? 12 16.406 10.828 1 86.06 137 ILE B O 1
ATOM 2612 N N . SER B 1 138 ? 10.859 14.555 11.375 1 82.31 138 SER B N 1
ATOM 2613 C CA . SER B 1 138 ? 9.656 15.312 11.703 1 82.31 138 SER B CA 1
ATOM 2614 C C . SER B 1 138 ? 9.844 16.125 12.977 1 82.31 138 SER B C 1
ATOM 2616 O O . SER B 1 138 ? 10.195 15.586 14.023 1 82.31 138 SER B O 1
ATOM 2618 N N . LYS B 1 139 ? 9.703 17.438 13.023 1 82.06 139 LYS B N 1
ATOM 2619 C CA . LYS B 1 139 ? 9.602 18.328 14.172 1 82.06 139 LYS B CA 1
ATOM 2620 C C . LYS B 1 139 ? 8.453 19.328 13.992 1 82.06 139 LYS B C 1
ATOM 2622 O O . LYS B 1 139 ? 8.172 19.766 12.875 1 82.06 139 LYS B O 1
ATOM 2627 N N . PRO B 1 140 ? 7.992 19.656 15.367 1 77.81 140 PRO B N 1
ATOM 2628 C C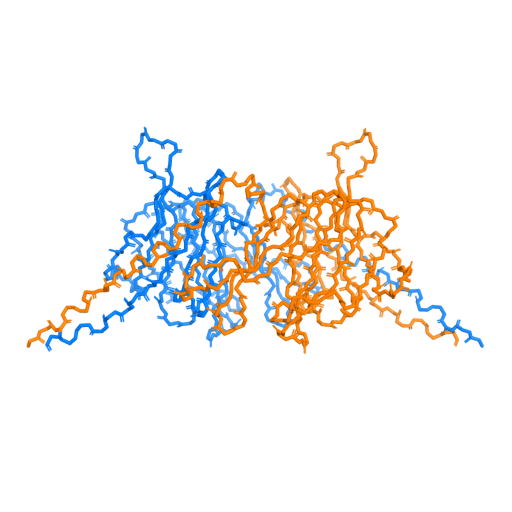A . PRO B 1 140 ? 6.957 20.688 15.32 1 77.81 140 PRO B CA 1
ATOM 2629 C C . PRO B 1 140 ? 7.484 22.016 14.773 1 77.81 140 PRO B C 1
ATOM 2631 O O . PRO B 1 140 ? 8.609 22.422 15.094 1 77.81 140 PRO B O 1
ATOM 2634 N N . LYS B 1 141 ? 7.195 22.531 13.609 1 75.62 141 LYS B N 1
ATOM 2635 C CA . LYS B 1 141 ? 7.465 23.859 13.039 1 75.62 141 LYS B CA 1
ATOM 2636 C C . LYS B 1 141 ? 8.555 23.781 11.977 1 75.62 141 LYS B C 1
ATOM 2638 O O . LYS B 1 141 ? 8.57 24.594 11.039 1 75.62 141 LYS B O 1
ATOM 2643 N N . ARG B 1 142 ? 9.555 22.891 12.344 1 77 142 ARG B N 1
ATOM 2644 C CA . ARG B 1 142 ? 10.602 22.766 11.336 1 77 142 ARG B CA 1
ATOM 2645 C C . ARG B 1 142 ? 11.047 21.312 11.188 1 77 142 ARG B C 1
ATOM 2647 O O . ARG B 1 142 ? 10.938 20.531 12.133 1 77 142 ARG B O 1
ATOM 2654 N N . SER B 1 143 ? 11.336 21.047 9.883 1 75.25 143 SER B N 1
ATOM 2655 C CA . SER B 1 143 ? 12 19.766 9.68 1 75.25 143 SER B CA 1
ATOM 2656 C C . SER B 1 143 ? 13.516 19.891 9.812 1 75.25 143 SER B C 1
ATOM 2658 O O . SER B 1 143 ? 14.109 20.812 9.258 1 75.25 143 SER B O 1
ATOM 2660 N N . GLU B 1 144 ? 13.969 19.094 10.797 1 74.19 144 GLU B N 1
ATOM 2661 C CA . GLU B 1 144 ? 15.422 19.031 10.891 1 74.19 144 GLU B CA 1
ATOM 2662 C C . GLU B 1 144 ? 15.992 18 9.906 1 74.19 144 GLU B C 1
ATOM 2664 O O . GLU B 1 144 ? 15.367 16.969 9.648 1 74.19 144 GLU B O 1
ATOM 2669 N N . ASN B 1 145 ? 16.828 18.375 9.109 1 78.31 145 ASN B N 1
ATOM 2670 C CA . ASN B 1 145 ? 17.562 17.484 8.219 1 78.31 145 ASN B CA 1
ATOM 2671 C C . ASN B 1 145 ? 16.703 17 7.062 1 78.31 145 ASN B C 1
ATOM 2673 O O . ASN B 1 145 ? 15.891 16.078 7.223 1 78.31 145 ASN B O 1
ATOM 2677 N N . VAL B 1 146 ? 16.625 17.609 6.16 1 81.44 146 VAL B N 1
ATOM 2678 C CA . VAL B 1 146 ? 16 17.203 4.906 1 81.44 146 VAL B CA 1
ATOM 2679 C C . VAL B 1 146 ? 17.062 16.703 3.934 1 81.44 146 VAL B C 1
ATOM 2681 O O . VAL B 1 146 ? 18.062 17.375 3.682 1 81.44 146 VAL B O 1
ATOM 2684 N N . GLN B 1 147 ? 16.875 15.539 3.479 1 84.62 147 GLN B N 1
ATOM 2685 C CA . GLN B 1 147 ? 17.844 14.93 2.582 1 84.62 147 GLN B CA 1
ATOM 2686 C C . GLN B 1 147 ? 17.172 14.344 1.346 1 84.62 147 GLN B C 1
ATOM 2688 O O . GLN B 1 147 ? 16.203 13.602 1.46 1 84.62 147 GLN B O 1
ATOM 2693 N N . MET B 1 148 ? 17.672 14.758 0.203 1 83.62 148 MET B N 1
ATOM 2694 C CA . MET B 1 148 ? 17.25 14.094 -1.024 1 83.62 148 MET B CA 1
ATOM 2695 C C . MET B 1 148 ? 17.828 12.68 -1.109 1 83.62 148 MET B C 1
ATOM 2697 O O . MET B 1 148 ? 19.031 12.5 -0.999 1 83.62 148 MET B O 1
ATOM 2701 N N . ILE B 1 149 ? 16.953 11.703 -1.364 1 82.81 149 ILE B N 1
ATOM 2702 C CA . ILE B 1 149 ? 17.391 10.32 -1.273 1 82.81 149 ILE B CA 1
ATOM 2703 C C . ILE B 1 149 ? 17.453 9.703 -2.67 1 82.81 149 ILE B C 1
ATOM 2705 O O . ILE B 1 149 ? 18.438 9.039 -3.021 1 82.81 149 ILE B O 1
ATOM 2709 N N . VAL B 1 150 ? 16.438 9.898 -3.404 1 84.12 150 VAL B N 1
ATOM 2710 C CA . VAL B 1 150 ? 16.375 9.281 -4.723 1 84.12 150 VAL B CA 1
ATOM 2711 C C . VAL B 1 150 ? 15.875 10.297 -5.75 1 84.12 150 VAL B C 1
ATOM 2713 O O . VAL B 1 150 ? 14.93 11.039 -5.48 1 84.12 150 VAL B O 1
ATOM 2716 N N . SER B 1 151 ? 16.531 10.367 -6.867 1 86.06 151 SER B N 1
ATOM 2717 C CA . SER B 1 151 ? 16.109 11.156 -8.023 1 86.06 151 SER B CA 1
ATOM 2718 C C . SER B 1 151 ? 16.531 10.492 -9.328 1 86.06 151 SER B C 1
ATOM 2720 O O . SER B 1 151 ? 17.703 10.148 -9.5 1 86.06 151 SER B O 1
ATOM 2722 N N . PRO B 1 152 ? 15.539 10.328 -10.289 1 86.25 152 PRO B N 1
ATOM 2723 C CA . PRO B 1 152 ? 14.102 10.602 -10.258 1 86.25 152 PRO B CA 1
ATOM 2724 C C . PRO B 1 152 ? 13.297 9.453 -9.641 1 86.25 152 PRO B C 1
ATOM 2726 O O . PRO B 1 152 ? 13.805 8.328 -9.539 1 86.25 152 PRO B O 1
ATOM 2729 N N . VAL B 1 153 ? 12.102 9.742 -9.141 1 87.94 153 VAL B N 1
ATOM 2730 C CA . VAL B 1 153 ? 11.195 8.719 -8.633 1 87.94 153 VAL B CA 1
ATOM 2731 C C . VAL B 1 153 ? 9.805 8.914 -9.242 1 87.94 153 VAL B C 1
ATOM 2733 O O . VAL B 1 153 ? 9.516 9.977 -9.805 1 87.94 153 VAL B O 1
ATOM 2736 N N . LEU B 1 154 ? 9.047 7.824 -9.328 1 86.31 154 LEU B N 1
ATOM 2737 C CA . LEU B 1 154 ? 7.617 7.957 -9.586 1 86.31 154 LEU B CA 1
ATOM 2738 C C . LEU B 1 154 ? 6.852 8.242 -8.305 1 86.31 154 LEU B C 1
ATOM 2740 O O . LEU B 1 154 ? 7.078 7.59 -7.281 1 86.31 154 LEU B O 1
ATOM 2744 N N . PRO B 1 155 ? 6.004 9.281 -8.328 1 84.88 155 PRO B N 1
ATOM 2745 C CA . PRO B 1 155 ? 5.312 9.68 -7.098 1 84.88 155 PRO B CA 1
ATOM 2746 C C . PRO B 1 155 ? 4.133 8.773 -6.762 1 84.88 155 PRO B C 1
ATOM 2748 O O . PRO B 1 155 ? 3.074 9.258 -6.355 1 84.88 155 PRO B O 1
ATOM 2751 N N . TYR B 1 156 ? 4.227 7.469 -7.043 1 83 156 TYR B N 1
ATOM 2752 C CA . TYR B 1 156 ? 3.156 6.508 -6.797 1 83 156 TYR B CA 1
ATOM 2753 C C . TYR B 1 156 ? 3.543 5.535 -5.688 1 83 156 TYR B C 1
ATOM 2755 O O . TYR B 1 156 ? 4.695 5.102 -5.609 1 83 156 TYR B O 1
ATOM 2763 N N . GLU B 1 157 ? 2.531 5.227 -4.918 1 82.12 157 GLU B N 1
ATOM 2764 C CA . GLU B 1 157 ? 2.76 4.367 -3.758 1 82.12 157 GLU B CA 1
ATOM 2765 C C . GLU B 1 157 ? 3.312 3.01 -4.176 1 82.12 157 GLU B C 1
ATOM 2767 O O . GLU B 1 157 ? 4.113 2.412 -3.455 1 82.12 157 GLU B O 1
ATOM 2772 N N . ASN B 1 158 ? 2.941 2.541 -5.371 1 81.31 158 ASN B N 1
ATOM 2773 C CA . ASN B 1 158 ? 3.357 1.206 -5.785 1 81.31 158 ASN B CA 1
ATOM 2774 C C . ASN B 1 158 ? 4.754 1.219 -6.398 1 81.31 158 ASN B C 1
ATOM 2776 O O . ASN B 1 158 ? 5.297 0.167 -6.742 1 81.31 158 ASN B O 1
ATOM 2780 N N . ALA B 1 159 ? 5.352 2.393 -6.473 1 85.75 159 ALA B N 1
ATOM 2781 C CA . ALA B 1 159 ? 6.68 2.48 -7.07 1 85.75 159 ALA B CA 1
ATOM 2782 C C . ALA B 1 159 ? 7.75 2.688 -6 1 85.75 159 ALA B C 1
ATOM 2784 O O . ALA B 1 159 ? 8.938 2.779 -6.312 1 85.75 159 ALA B O 1
ATOM 2785 N N . ILE B 1 160 ? 7.359 2.824 -4.781 1 89.88 160 ILE B N 1
ATOM 2786 C CA . ILE B 1 160 ? 8.281 3.068 -3.682 1 89.88 160 ILE B CA 1
ATOM 2787 C C . ILE B 1 160 ? 8.039 2.057 -2.564 1 89.88 160 ILE B C 1
ATOM 2789 O O . ILE B 1 160 ? 6.887 1.763 -2.229 1 89.88 160 ILE B O 1
ATOM 2793 N N . ALA B 1 161 ? 9.086 1.482 -2.098 1 92.38 161 ALA B N 1
ATOM 2794 C CA . ALA B 1 161 ? 8.992 0.536 -0.988 1 92.38 161 ALA B CA 1
ATOM 2795 C C . ALA B 1 161 ? 10.023 0.858 0.095 1 92.38 161 ALA B C 1
ATOM 2797 O O . ALA B 1 161 ? 11.125 1.315 -0.205 1 92.38 161 ALA B O 1
ATOM 2798 N N . PHE B 1 162 ? 9.602 0.549 1.336 1 91.88 162 PHE B N 1
ATOM 2799 C CA . PHE B 1 162 ? 10.469 0.814 2.475 1 91.88 162 PHE B CA 1
ATOM 2800 C C . PHE B 1 162 ? 10.852 -0.484 3.178 1 91.88 162 PHE B C 1
ATOM 2802 O O . PHE B 1 162 ? 10 -1.352 3.395 1 91.88 162 PHE B O 1
ATOM 2809 N N . GLY B 1 163 ? 12.102 -0.568 3.422 1 90.31 163 GLY B N 1
ATOM 2810 C CA . GLY B 1 163 ? 12.609 -1.708 4.172 1 90.31 163 GLY B CA 1
ATOM 2811 C C . GLY B 1 163 ? 13.195 -1.322 5.516 1 90.31 163 GLY B C 1
ATOM 2812 O O . GLY B 1 163 ? 13.75 -0.231 5.668 1 90.31 163 GLY B O 1
ATOM 2813 N N . SER B 1 164 ? 13.078 -2.295 6.543 1 87.94 164 SER B N 1
ATOM 2814 C CA . SER B 1 164 ? 13.609 -2.113 7.887 1 87.94 164 SER B CA 1
ATOM 2815 C C . SER B 1 164 ? 13.188 -0.773 8.477 1 87.94 164 SER B C 1
ATOM 2817 O O . SER B 1 164 ? 14.023 0.014 8.914 1 87.94 164 SER B O 1
ATOM 2819 N N . GLU B 1 165 ? 11.844 -0.503 8.438 1 85.56 165 GLU B N 1
ATOM 2820 C CA . GLU B 1 165 ? 11.234 0.675 9.047 1 85.56 165 GLU B CA 1
ATOM 2821 C C . GLU B 1 165 ? 11.773 1.96 8.422 1 85.56 165 GLU B C 1
ATOM 2823 O O . GLU B 1 165 ? 12.016 2.941 9.125 1 85.56 165 GLU B O 1
ATOM 2828 N N . GLY B 1 166 ? 12.148 1.839 7.133 1 86.19 166 GLY B N 1
ATOM 2829 C CA . GLY B 1 166 ? 12.555 3.043 6.422 1 86.19 166 GLY B CA 1
ATOM 2830 C C . GLY B 1 166 ? 14.055 3.168 6.27 1 86.19 166 GLY B C 1
ATOM 2831 O O . GLY B 1 166 ? 14.547 4.109 5.637 1 86.19 166 GLY B O 1
ATOM 2832 N N . LYS B 1 167 ? 14.852 2.309 6.77 1 86.19 167 LYS B N 1
ATOM 2833 C CA . LYS B 1 167 ? 16.312 2.322 6.602 1 86.19 167 LYS B CA 1
ATOM 2834 C C . LYS B 1 167 ? 16.688 2.088 5.145 1 86.19 167 LYS B C 1
ATOM 2836 O O . LYS B 1 167 ? 17.75 2.551 4.695 1 86.19 167 LYS B O 1
ATOM 2841 N N . PHE B 1 168 ? 15.875 1.324 4.516 1 87 168 PHE B N 1
ATOM 2842 C CA . PHE B 1 168 ? 16.062 1.105 3.088 1 87 168 PHE B CA 1
ATOM 2843 C C . PHE B 1 168 ? 14.875 1.637 2.295 1 87 168 PHE B C 1
ATOM 2845 O O . PHE B 1 168 ? 13.727 1.509 2.727 1 87 168 PHE B O 1
ATOM 2852 N N . VAL B 1 169 ? 15.18 2.213 1.176 1 89.06 169 VAL B N 1
ATOM 2853 C CA . VAL B 1 169 ? 14.148 2.662 0.245 1 89.06 169 VAL B CA 1
ATOM 2854 C C . VAL B 1 169 ? 14.43 2.1 -1.146 1 89.06 169 VAL B C 1
ATOM 2856 O O . VAL B 1 169 ? 15.562 2.158 -1.631 1 89.06 169 VAL B O 1
ATOM 2859 N N . ALA B 1 170 ? 13.438 1.49 -1.688 1 88.81 170 ALA B N 1
ATOM 2860 C CA . ALA B 1 170 ? 13.508 1.04 -3.076 1 88.81 170 ALA B CA 1
ATOM 2861 C C . ALA B 1 170 ? 12.531 1.817 -3.953 1 88.81 170 ALA B C 1
ATOM 2863 O O . ALA B 1 170 ? 11.383 2.055 -3.559 1 88.81 170 ALA B O 1
ATOM 2864 N N . SER B 1 171 ? 12.969 2.254 -5.062 1 87.06 171 SER B N 1
ATOM 2865 C CA . SER B 1 171 ? 12.125 3.01 -5.98 1 87.06 171 SER B CA 1
ATOM 2866 C C . SER B 1 171 ? 12.297 2.523 -7.418 1 87.06 171 SER B C 1
ATOM 2868 O O . SER B 1 171 ? 13.414 2.221 -7.844 1 87.06 171 SER B O 1
ATOM 2870 N N . ILE B 1 172 ? 11.156 2.428 -8.023 1 81 172 ILE B N 1
ATOM 2871 C CA . ILE B 1 172 ? 11.156 2.068 -9.438 1 81 172 ILE B CA 1
ATOM 2872 C C . ILE B 1 172 ? 10.938 3.32 -10.289 1 81 172 ILE B C 1
ATOM 2874 O O . ILE B 1 172 ? 10.086 4.152 -9.969 1 81 172 ILE B O 1
ATOM 2878 N N . HIS B 1 173 ? 11.758 3.504 -11.289 1 81.31 173 HIS B N 1
ATOM 2879 C CA . HIS B 1 173 ? 11.602 4.562 -12.273 1 81.31 173 HIS B CA 1
ATOM 2880 C C . HIS B 1 173 ? 11.922 4.055 -13.68 1 81.31 173 HIS B C 1
ATOM 2882 O O . HIS B 1 173 ? 13.062 3.689 -13.969 1 81.31 173 HIS B O 1
ATOM 2888 N N . GLU B 1 174 ? 10.742 4.086 -14.484 1 75.62 174 GLU B N 1
ATOM 2889 C CA . GLU B 1 174 ? 10.891 3.508 -15.82 1 75.62 174 GLU B CA 1
ATOM 2890 C C . GLU B 1 174 ? 11.43 2.082 -15.742 1 75.62 174 GLU B C 1
ATOM 2892 O O . GLU B 1 174 ? 10.805 1.207 -15.141 1 75.62 174 GLU B O 1
ATOM 2897 N N . ASN B 1 175 ? 12.641 1.815 -16.188 1 72.56 175 ASN B N 1
ATOM 2898 C CA . ASN B 1 175 ? 13.164 0.453 -16.203 1 72.56 175 ASN B CA 1
ATOM 2899 C C . ASN B 1 175 ? 14.305 0.28 -15.211 1 72.56 175 ASN B C 1
ATOM 2901 O O . ASN B 1 175 ? 15.102 -0.65 -15.328 1 72.56 175 ASN B O 1
ATOM 2905 N N . SER B 1 176 ? 14.273 1.18 -14.219 1 77.12 176 SER B N 1
ATOM 2906 C CA . SER B 1 176 ? 15.375 1.131 -13.258 1 77.12 176 SER B CA 1
ATOM 2907 C C . SER B 1 176 ? 14.859 1.002 -11.828 1 77.12 176 SER B C 1
ATOM 2909 O O . SER B 1 176 ? 13.797 1.534 -11.5 1 77.12 176 SER B O 1
ATOM 2911 N N . LEU B 1 177 ? 15.586 0.224 -11.109 1 80.94 177 LEU B N 1
ATOM 2912 C CA . LEU B 1 177 ? 15.367 0.1 -9.672 1 80.94 177 LEU B CA 1
ATOM 2913 C C . LEU B 1 177 ? 16.531 0.7 -8.883 1 80.94 177 LEU B C 1
ATOM 2915 O O . LEU B 1 177 ? 17.688 0.391 -9.156 1 80.94 177 LEU B O 1
ATOM 2919 N N . THR B 1 178 ? 16.188 1.615 -8.031 1 82.88 178 THR B N 1
ATOM 2920 C CA . THR B 1 178 ? 17.172 2.207 -7.133 1 82.88 178 THR B CA 1
ATOM 2921 C C . THR B 1 178 ? 16.875 1.817 -5.688 1 82.88 178 THR B C 1
ATOM 2923 O O . THR B 1 178 ? 15.734 1.898 -5.23 1 82.88 178 THR B O 1
ATOM 2926 N N . VAL B 1 179 ? 17.875 1.292 -4.996 1 85.5 179 VAL B N 1
ATOM 2927 C CA . VAL B 1 179 ? 17.781 1.01 -3.568 1 85.5 179 VAL B CA 1
ATOM 2928 C C . VAL B 1 179 ? 18.766 1.887 -2.803 1 85.5 179 VAL B C 1
ATOM 2930 O O . VAL B 1 179 ? 19.938 1.969 -3.166 1 85.5 179 VAL B O 1
ATOM 2933 N N . VAL B 1 180 ? 18.266 2.574 -1.79 1 83.62 180 VAL B N 1
ATOM 2934 C CA . VAL B 1 180 ? 19.078 3.467 -0.979 1 83.62 180 VAL B CA 1
ATOM 2935 C C . VAL B 1 180 ? 19.047 3.021 0.482 1 83.62 180 VAL B C 1
ATOM 2937 O O . VAL B 1 180 ? 17.984 2.66 0.999 1 83.62 180 VAL B O 1
ATOM 2940 N N . LYS B 1 181 ? 20.203 2.957 1.068 1 82.38 181 LYS B N 1
ATOM 2941 C CA . LYS B 1 181 ? 20.281 2.791 2.516 1 82.38 181 LYS B CA 1
ATOM 2942 C C . LYS B 1 181 ? 20.469 4.137 3.213 1 82.38 181 LYS B C 1
ATOM 2944 O O . LYS B 1 181 ? 21.359 4.91 2.859 1 82.38 181 LYS B O 1
ATOM 2949 N N . LEU B 1 182 ? 19.516 4.422 4.105 1 76.62 182 LEU B N 1
ATOM 2950 C CA . LEU B 1 182 ? 19.578 5.691 4.824 1 76.62 182 LEU B CA 1
ATOM 2951 C C . LEU B 1 182 ? 20.422 5.551 6.094 1 76.62 182 LEU B C 1
ATOM 2953 O O . LEU B 1 182 ? 20.25 4.59 6.848 1 76.62 182 LEU B O 1
ATOM 2957 N N . ASP B 1 183 ? 21.672 5.887 6.098 1 64.38 183 ASP B N 1
ATOM 2958 C CA . ASP B 1 183 ? 22.516 5.875 7.289 1 64.38 183 ASP B CA 1
ATOM 2959 C C . ASP B 1 183 ? 22.078 6.957 8.281 1 64.38 183 ASP B C 1
ATOM 2961 O O . ASP B 1 183 ? 22.031 8.141 7.93 1 64.38 183 ASP B O 1
ATOM 2965 N N . VAL B 1 184 ? 21.078 6.844 8.906 1 51.25 184 VAL B N 1
ATOM 2966 C CA . VAL B 1 184 ? 20.75 7.887 9.875 1 51.25 184 VAL B CA 1
ATOM 2967 C C . VAL B 1 184 ? 21.953 8.148 10.773 1 51.25 184 VAL B C 1
ATOM 2969 O O . VAL B 1 184 ? 22.359 7.281 11.547 1 51.25 184 VAL B O 1
ATOM 2972 N N . LYS B 1 185 ? 23.062 8.609 10.352 1 46.19 185 LYS B N 1
ATOM 2973 C CA . LYS B 1 185 ? 24.141 8.953 11.266 1 46.19 185 LYS B CA 1
ATOM 2974 C C . LYS B 1 185 ? 23.688 9.992 12.289 1 46.19 185 LYS B C 1
ATOM 2976 O O . LYS B 1 185 ? 23.156 11.047 11.922 1 46.19 185 LYS B O 1
ATOM 2981 N N . VAL B 1 186 ? 23.266 9.641 13.414 1 40.44 186 VAL B N 1
ATOM 2982 C CA . VAL B 1 186 ? 23.328 10.531 14.562 1 40.44 186 VAL B CA 1
ATOM 2983 C C . VAL B 1 186 ? 24.719 11.172 14.656 1 40.44 186 VAL B C 1
ATOM 2985 O O . VAL B 1 186 ? 25.719 10.469 14.797 1 40.44 186 VAL B O 1
ATOM 2988 N N . VAL B 1 187 ? 24.859 12.156 13.93 1 33.44 187 VAL B N 1
ATOM 2989 C CA . VAL B 1 187 ? 26.109 12.859 14.141 1 33.44 187 VAL B CA 1
ATOM 2990 C C . VAL B 1 187 ? 26.094 13.578 15.484 1 33.44 187 VAL B C 1
ATOM 2992 O O . VAL B 1 187 ? 25.172 14.367 15.758 1 33.44 187 VAL B O 1
ATOM 2995 N N . ALA B 1 188 ? 26.625 13 16.531 1 37.22 188 ALA B N 1
ATOM 2996 C CA . ALA B 1 188 ? 26.984 13.68 17.781 1 37.22 188 ALA B CA 1
ATOM 2997 C C . ALA B 1 188 ? 27.828 14.922 17.5 1 37.22 188 ALA B C 1
ATOM 2999 O O . ALA B 1 188 ? 28.828 14.852 16.781 1 37.22 188 ALA B O 1
ATOM 3000 N N . LYS B 1 189 ? 27.203 16.141 17.734 1 31.97 189 LYS B N 1
ATOM 3001 C CA . LYS B 1 189 ? 28.078 17.281 17.969 1 31.97 189 LYS B CA 1
ATOM 3002 C C . LYS B 1 189 ? 28.797 17.156 19.312 1 31.97 189 LYS B C 1
ATOM 3004 O O . LYS B 1 189 ? 28.172 16.797 20.312 1 31.97 189 LYS B O 1
#

Solvent-accessible surface area (backbone atoms only — not comparable to full-atom values): 19227 Å² total; per-residue (Å²): 110,78,27,62,46,56,55,48,65,46,70,40,62,36,61,41,69,40,79,48,62,41,53,86,38,43,53,41,53,36,77,83,41,52,33,38,38,35,51,45,46,35,32,36,36,30,25,32,58,87,78,56,42,74,78,34,78,43,79,76,54,88,45,46,47,48,29,65,39,70,35,74,80,42,70,60,29,36,34,38,29,23,39,71,17,42,34,36,37,29,32,65,85,79,55,38,84,71,48,58,27,38,63,85,40,57,32,62,31,65,45,56,69,33,67,82,45,49,33,37,35,23,26,70,41,84,99,46,100,41,24,32,33,30,38,31,34,73,35,58,78,45,51,58,62,73,40,82,71,43,76,68,38,50,75,42,74,44,29,46,31,67,18,65,64,48,36,26,39,37,36,39,39,77,38,33,38,41,32,33,36,52,38,75,35,79,28,81,60,107,80,31,65,44,55,56,45,66,45,68,40,61,33,62,40,71,42,79,46,59,41,56,86,38,42,54,39,52,35,78,84,41,51,34,40,37,36,50,43,45,36,31,37,36,30,24,33,58,87,79,50,42,76,76,34,77,43,79,77,54,88,44,46,48,49,28,65,39,69,34,74,81,42,69,59,28,36,34,40,28,24,40,72,16,42,32,36,37,29,31,65,85,79,54,39,84,72,48,64,29,39,64,86,41,58,32,58,30,64,46,56,70,30,69,55,56,52,33,36,35,24,28,69,40,85,100,46,102,43,24,32,33,30,39,31,33,68,36,81,69,39,55,54,66,75,40,83,71,44,79,68,38,48,76,42,75,45,27,44,31,66,18,66,63,49,37,25,38,37,36,39,39,76,34,31,35,38,30,35,37,53,38,74,34,77,26,80,56